Protein AF-W1U7Z7-F1 (afdb_monomer_lite)

Secondary structure (DSSP, 8-state):
-BPPHHHHHHHT-TTS------TT-B--HHHHHHHHHTT--HHHHHHHHHHHHSSHHHHHHHHHHHHHHTT-TT-B-SSSS-S-TTTTGGGS-GGGTT----B--HHHHHHHHHHHHHH-GGGHHHHT--EEEETTEEEE-S-TTSTTSTT--TTEEEEEEEE-SS-EEEEEEEEETTEEEEEEEEEESS--SGGGGT---

Radius of gyration: 16.27 Å; chains: 1; bounding box: 40×37×47 Å

pLDDT: mean 93.83, std 9.09, range [43.78, 98.88]

Structure (mmCIF, N/CA/C/O backbone):
data_AF-W1U7Z7-F1
#
_entry.id   AF-W1U7Z7-F1
#
loop_
_atom_site.group_PDB
_atom_site.id
_atom_site.type_symbol
_atom_site.label_atom_id
_atom_site.label_alt_id
_atom_site.label_comp_id
_atom_site.label_asym_id
_atom_site.label_entity_id
_atom_site.label_seq_id
_atom_site.pdbx_PDB_ins_code
_atom_site.Cartn_x
_atom_site.Cartn_y
_atom_site.Cartn_z
_atom_site.occupancy
_atom_site.B_iso_or_equiv
_atom_site.auth_seq_id
_atom_site.auth_comp_id
_atom_site.auth_asym_id
_atom_site.auth_atom_id
_atom_site.pdbx_PDB_model_num
ATOM 1 N N . ILE A 1 1 ? -19.164 -0.968 0.922 1.00 96.19 1 ILE A N 1
ATOM 2 C CA . ILE A 1 1 ? -18.566 -0.599 2.226 1.00 96.19 1 ILE A CA 1
ATOM 3 C C . ILE A 1 1 ? -19.193 0.705 2.697 1.00 96.19 1 ILE A C 1
ATOM 5 O O . ILE A 1 1 ? -18.994 1.729 2.059 1.00 96.19 1 ILE A O 1
ATOM 9 N N . LYS A 1 2 ? -19.976 0.663 3.781 1.00 97.88 2 LYS A N 1
ATOM 10 C CA . LYS A 1 2 ? -20.546 1.862 4.414 1.00 97.88 2 LYS A CA 1
ATOM 11 C C . LYS A 1 2 ? -19.520 2.469 5.373 1.00 97.88 2 LYS A C 1
ATOM 13 O O . LYS A 1 2 ? -19.007 1.751 6.229 1.00 97.88 2 LYS A O 1
ATOM 18 N N . ILE A 1 3 ? -19.230 3.759 5.231 1.00 98.25 3 ILE A N 1
ATOM 19 C CA . ILE A 1 3 ? -18.239 4.467 6.049 1.00 98.25 3 ILE A CA 1
ATOM 20 C C . ILE A 1 3 ? -18.814 4.777 7.434 1.00 98.25 3 ILE A C 1
ATOM 22 O O . ILE A 1 3 ? -19.873 5.402 7.563 1.00 98.25 3 ILE A O 1
ATOM 26 N N . THR A 1 4 ? -18.112 4.320 8.469 1.00 98.19 4 THR A N 1
ATOM 27 C CA . THR A 1 4 ? -18.411 4.578 9.884 1.00 98.19 4 THR A CA 1
ATOM 28 C C . THR A 1 4 ? -17.728 5.863 10.363 1.00 98.19 4 THR A C 1
ATOM 30 O O . THR A 1 4 ? -16.907 6.438 9.652 1.00 98.19 4 THR A O 1
ATOM 33 N N . ALA A 1 5 ? -18.048 6.311 11.583 1.00 98.19 5 ALA A N 1
ATOM 34 C CA . ALA A 1 5 ? -17.324 7.420 12.211 1.00 98.19 5 ALA A CA 1
ATOM 35 C C . ALA A 1 5 ? -15.830 7.088 12.397 1.00 98.19 5 ALA A C 1
ATOM 37 O O . ALA A 1 5 ? -14.976 7.928 12.141 1.00 98.19 5 ALA A O 1
ATOM 38 N N . ASP A 1 6 ? -15.510 5.843 12.761 1.00 97.38 6 ASP A N 1
ATOM 39 C CA . ASP A 1 6 ? -14.124 5.403 12.940 1.00 97.38 6 ASP A CA 1
ATOM 40 C C . ASP A 1 6 ? -13.333 5.436 11.627 1.00 97.38 6 ASP A C 1
ATOM 42 O O . ASP A 1 6 ? -12.185 5.869 11.611 1.00 97.38 6 ASP A O 1
ATOM 46 N N . TYR A 1 7 ? -13.944 5.044 10.505 1.00 98.00 7 TYR A N 1
ATOM 47 C CA . TYR A 1 7 ? -13.292 5.113 9.193 1.00 98.00 7 TYR A CA 1
ATOM 48 C C . TYR A 1 7 ? -13.068 6.557 8.724 1.00 98.00 7 TYR A C 1
ATOM 50 O O . TYR A 1 7 ? -12.017 6.860 8.157 1.00 98.00 7 TYR A O 1
ATOM 58 N N . GLU A 1 8 ? -14.022 7.454 8.985 1.00 98.19 8 GLU A N 1
ATOM 59 C CA . GLU A 1 8 ? -13.855 8.892 8.745 1.00 98.19 8 GLU A CA 1
ATOM 60 C C . GLU A 1 8 ? -12.688 9.440 9.575 1.00 98.19 8 GLU A C 1
ATOM 62 O O . GLU A 1 8 ? -11.739 9.982 9.004 1.00 98.19 8 GLU A O 1
ATOM 67 N N . ASN A 1 9 ? -12.679 9.190 10.888 1.00 97.81 9 ASN A N 1
ATOM 68 C CA . ASN A 1 9 ? -11.604 9.609 11.789 1.00 97.81 9 ASN A CA 1
ATOM 69 C C . ASN A 1 9 ? -10.242 9.047 11.357 1.00 97.81 9 ASN A C 1
ATOM 71 O O . ASN A 1 9 ? -9.255 9.782 11.322 1.00 97.81 9 ASN A O 1
ATOM 75 N N . MET A 1 10 ? -10.172 7.775 10.963 1.00 97.00 10 MET A N 1
ATOM 76 C CA . MET A 1 10 ? -8.949 7.162 10.440 1.00 97.00 10 MET A CA 1
ATOM 77 C C . MET A 1 10 ? -8.430 7.882 9.189 1.00 97.00 10 MET A C 1
ATOM 79 O O . MET A 1 10 ? -7.225 8.083 9.054 1.00 97.00 10 MET A O 1
ATOM 83 N N . SER A 1 11 ? -9.322 8.353 8.312 1.00 96.44 11 SER A N 1
ATOM 84 C CA . SER A 1 11 ? -8.946 9.126 7.120 1.00 96.44 11 SER A CA 1
ATOM 85 C C . SER A 1 11 ? -8.478 10.564 7.411 1.00 96.44 11 SER A C 1
ATOM 87 O O . SER A 1 11 ? -7.988 11.283 6.535 1.00 96.44 11 SER A O 1
ATOM 89 N N . THR A 1 12 ? -8.602 11.021 8.656 1.00 95.31 12 THR A N 1
ATOM 90 C CA . THR A 1 12 ? -8.129 12.348 9.080 1.00 95.31 12 THR A CA 1
ATOM 91 C C . THR A 1 12 ? -6.765 12.334 9.755 1.00 95.31 12 THR A C 1
ATOM 93 O O . THR A 1 12 ? -6.247 13.403 10.074 1.00 95.31 12 THR A O 1
ATOM 96 N N . LEU A 1 13 ? -6.149 11.160 9.930 1.00 92.94 13 LEU A N 1
ATOM 97 C CA . LEU A 1 13 ? -4.824 11.067 10.529 1.00 92.94 13 LEU A CA 1
ATOM 98 C C . LEU A 1 13 ? -3.778 11.875 9.734 1.00 92.94 13 LEU A C 1
ATOM 100 O O . LEU A 1 13 ? -3.752 11.804 8.502 1.00 92.94 13 LEU A O 1
ATOM 104 N N . PRO A 1 14 ? -2.919 12.650 10.420 1.00 89.62 14 PRO A N 1
ATOM 105 C CA . PRO A 1 14 ? -1.880 13.431 9.763 1.00 89.62 14 PRO A CA 1
ATOM 106 C C . PRO A 1 14 ? -0.764 12.524 9.232 1.00 89.62 14 PRO A C 1
ATOM 108 O O . PRO A 1 14 ? -0.554 11.426 9.744 1.00 89.62 14 PRO A O 1
ATOM 111 N N . ASN A 1 15 ? -0.006 13.026 8.255 1.00 85.69 15 ASN A N 1
ATOM 112 C CA . ASN A 1 15 ? 1.206 12.387 7.722 1.00 85.69 15 ASN A CA 1
ATOM 113 C C . ASN A 1 15 ? 0.988 10.993 7.095 1.00 85.69 15 ASN A C 1
ATOM 115 O O . ASN A 1 15 ? 1.911 10.188 7.049 1.00 85.69 15 ASN A O 1
ATOM 119 N N . LEU A 1 16 ? -0.221 10.714 6.594 1.00 88.19 16 LEU A N 1
ATOM 120 C CA . LEU A 1 16 ? -0.560 9.506 5.835 1.00 88.19 16 LEU A CA 1
ATOM 121 C C . LEU A 1 16 ? -1.184 9.886 4.488 1.00 88.19 16 LEU A C 1
ATOM 123 O O . LEU A 1 16 ? -2.090 10.726 4.452 1.00 88.19 16 LEU A O 1
ATOM 127 N N . SER A 1 17 ? -0.803 9.220 3.388 1.00 89.94 17 SER A N 1
ATOM 128 C CA . SER A 1 17 ? -1.585 9.310 2.140 1.00 89.94 17 SER A CA 1
ATOM 129 C C . SER A 1 17 ? -3.001 8.830 2.366 1.00 89.94 17 SER A C 1
ATOM 131 O O . SER A 1 17 ? -3.221 7.722 2.871 1.00 89.94 17 SER A O 1
ATOM 133 N N . THR A 1 18 ? -3.954 9.657 1.948 1.00 92.81 18 THR A N 1
ATOM 134 C CA . THR A 1 18 ? -5.363 9.430 2.219 1.00 92.81 18 THR A CA 1
ATOM 135 C C . THR A 1 18 ? -6.250 10.103 1.176 1.00 92.81 18 THR A C 1
ATOM 137 O O . THR A 1 18 ? -6.094 11.290 0.914 1.00 92.81 18 THR A O 1
ATOM 140 N N . VAL A 1 19 ? -7.248 9.368 0.680 1.00 95.12 19 VAL A N 1
ATOM 141 C CA . VAL A 1 19 ? -8.496 9.933 0.146 1.00 95.12 19 VAL A CA 1
ATOM 142 C C . VAL A 1 19 ? -9.461 10.077 1.324 1.00 95.12 19 VAL A C 1
ATOM 144 O O . VAL A 1 19 ? -9.634 9.117 2.082 1.00 95.12 19 VAL A O 1
ATOM 147 N N . LYS A 1 20 ? -10.038 11.265 1.550 1.00 96.31 20 LYS A N 1
ATOM 148 C CA . LYS A 1 20 ? -10.878 11.495 2.736 1.00 96.31 20 LYS A CA 1
ATOM 149 C C . LYS A 1 20 ? -12.159 10.681 2.629 1.00 96.31 20 LYS A C 1
ATOM 151 O O . LYS A 1 20 ? -12.771 10.588 1.568 1.00 96.31 20 LYS A O 1
ATOM 156 N N . LEU A 1 21 ? -12.587 10.116 3.747 1.00 97.44 21 LEU A N 1
ATOM 157 C CA . LEU A 1 21 ? -13.817 9.341 3.840 1.00 97.44 21 LEU A CA 1
ATOM 158 C C . LEU A 1 21 ? -14.805 10.111 4.703 1.00 97.44 21 LEU A C 1
ATOM 160 O O . LEU A 1 21 ? -14.414 10.622 5.748 1.00 97.44 21 LEU A O 1
ATOM 164 N N . LYS A 1 22 ? -16.075 10.170 4.293 1.00 98.06 22 LYS A N 1
ATOM 165 C CA . LYS A 1 22 ? -17.132 10.810 5.081 1.00 98.06 22 LYS A CA 1
ATOM 166 C C . LYS A 1 22 ? -18.125 9.785 5.611 1.00 98.06 22 LYS A C 1
ATOM 168 O O . LYS A 1 22 ? -18.615 8.940 4.856 1.00 98.06 22 LYS A O 1
ATOM 173 N N . LYS A 1 23 ? -18.464 9.865 6.897 1.00 98.25 23 LYS A N 1
ATOM 174 C CA . LYS A 1 23 ? -19.442 8.985 7.547 1.00 98.25 23 LYS A CA 1
ATOM 175 C C . LYS A 1 23 ? -20.752 8.966 6.758 1.00 98.25 23 LYS A C 1
ATOM 177 O O . LYS A 1 23 ? -21.284 10.002 6.366 1.00 98.25 23 LYS A O 1
ATOM 182 N N . GLY A 1 24 ? -21.289 7.767 6.551 1.00 97.88 24 GLY A N 1
ATOM 183 C CA . GLY A 1 24 ? -22.533 7.550 5.811 1.00 97.88 24 GLY A CA 1
ATOM 184 C C . GLY A 1 24 ? -22.356 7.378 4.302 1.00 97.88 24 GLY A C 1
ATOM 185 O O . GLY A 1 24 ? -23.253 6.813 3.681 1.00 97.88 24 GLY A O 1
ATOM 186 N N . GLN A 1 25 ? -21.210 7.760 3.724 1.00 98.00 25 GLN A N 1
ATOM 187 C CA . GLN A 1 25 ? -20.890 7.412 2.337 1.00 98.00 25 GLN A CA 1
ATOM 188 C C . GLN A 1 25 ? -20.787 5.896 2.161 1.00 98.00 25 GLN A C 1
ATOM 190 O O . GLN A 1 25 ? -20.481 5.149 3.099 1.00 98.00 25 GLN A O 1
ATOM 195 N N . ILE A 1 26 ? -21.033 5.441 0.938 1.00 98.25 26 ILE A N 1
ATOM 196 C CA . ILE A 1 26 ? -20.929 4.040 0.546 1.00 98.25 26 ILE A CA 1
ATOM 197 C C . ILE A 1 26 ? -19.970 3.950 -0.637 1.00 98.25 26 ILE A C 1
ATOM 199 O O . ILE A 1 26 ? -20.150 4.647 -1.627 1.00 98.25 26 ILE A O 1
ATOM 203 N N . TYR A 1 27 ? -18.968 3.085 -0.518 1.00 98.19 27 TYR A N 1
ATOM 204 C CA . TYR A 1 27 ? -18.011 2.791 -1.582 1.00 98.19 27 TYR A CA 1
ATOM 205 C C . TYR A 1 27 ? -18.080 1.311 -1.947 1.00 98.19 27 TYR A C 1
ATOM 207 O O . TYR A 1 27 ? -18.174 0.447 -1.069 1.00 98.19 27 TYR A O 1
ATOM 215 N N . THR A 1 28 ? -18.032 0.994 -3.226 1.00 98.12 28 THR A N 1
ATOM 216 C CA . THR A 1 28 ? -17.822 -0.359 -3.747 1.00 98.12 28 THR A CA 1
ATOM 217 C C . THR A 1 28 ? -16.390 -0.836 -3.470 1.00 98.12 28 THR A C 1
ATOM 219 O O . THR A 1 28 ? -15.517 -0.053 -3.096 1.00 98.12 28 THR A O 1
ATOM 222 N N . ILE A 1 29 ? -16.131 -2.139 -3.631 1.00 96.69 29 ILE A N 1
ATOM 223 C CA . ILE A 1 29 ? -14.758 -2.667 -3.543 1.00 96.69 29 ILE A CA 1
ATOM 224 C C . ILE A 1 29 ? -13.884 -2.073 -4.650 1.00 96.69 29 ILE A C 1
ATOM 226 O O . ILE A 1 29 ? -12.752 -1.698 -4.376 1.00 96.69 29 ILE A O 1
ATOM 230 N N . ASP A 1 30 ? -14.430 -1.920 -5.859 1.00 97.56 30 ASP A N 1
ATOM 231 C CA . ASP A 1 30 ? -13.745 -1.288 -6.989 1.00 97.56 30 ASP A CA 1
ATOM 232 C C . ASP A 1 30 ? -13.287 0.141 -6.661 1.00 97.56 30 ASP A C 1
ATOM 234 O O . ASP A 1 30 ? -12.139 0.515 -6.897 1.00 97.56 30 ASP A O 1
ATOM 238 N N . GLU A 1 31 ? -14.161 0.928 -6.031 1.00 97.94 31 GLU A N 1
ATOM 239 C CA . GLU A 1 31 ? -13.828 2.286 -5.612 1.00 97.94 31 GLU A CA 1
ATOM 240 C C . GLU A 1 31 ? -12.739 2.317 -4.534 1.00 97.94 31 GLU A C 1
ATOM 242 O O . GLU A 1 31 ? -11.812 3.122 -4.632 1.00 97.94 31 GLU A O 1
ATOM 247 N N . ILE A 1 32 ? -12.802 1.429 -3.539 1.00 97.88 32 ILE A N 1
ATOM 248 C CA . ILE A 1 32 ? -11.747 1.314 -2.521 1.00 97.88 32 ILE A CA 1
ATOM 249 C C . ILE A 1 32 ? -10.423 0.867 -3.154 1.00 97.88 32 ILE A C 1
ATOM 251 O O . ILE A 1 32 ? -9.386 1.446 -2.841 1.00 97.88 32 ILE A O 1
ATOM 255 N N . MET A 1 33 ? -10.442 -0.082 -4.092 1.00 97.75 33 MET A N 1
ATOM 256 C CA . MET A 1 33 ? -9.246 -0.511 -4.830 1.00 97.75 33 MET A CA 1
ATOM 257 C C . MET A 1 33 ? -8.610 0.643 -5.612 1.00 97.75 33 MET A C 1
ATOM 259 O O . MET A 1 33 ? -7.395 0.816 -5.555 1.00 97.75 33 MET A O 1
ATOM 263 N N . LYS A 1 34 ? -9.409 1.503 -6.258 1.00 98.12 34 LYS A N 1
ATOM 264 C CA . LYS A 1 34 ? -8.905 2.724 -6.914 1.00 98.12 34 LYS A CA 1
ATOM 265 C C . LYS A 1 34 ? -8.206 3.665 -5.930 1.00 98.12 34 LYS A C 1
ATOM 267 O O . LYS A 1 34 ? -7.123 4.154 -6.241 1.00 98.12 34 LYS A O 1
ATOM 272 N N . GLN A 1 35 ? -8.767 3.885 -4.736 1.00 97.69 35 GLN A N 1
ATOM 273 C CA . GLN A 1 35 ? -8.120 4.708 -3.701 1.00 97.69 35 GLN A CA 1
ATOM 274 C C . GLN A 1 35 ? -6.791 4.102 -3.214 1.00 97.69 35 GLN A C 1
ATOM 276 O O . GLN A 1 35 ? -5.844 4.838 -2.924 1.00 97.69 35 GLN A O 1
ATOM 281 N N . VAL A 1 36 ? -6.712 2.769 -3.111 1.00 97.38 36 VAL A N 1
ATOM 282 C CA . VAL A 1 36 ? -5.487 2.044 -2.730 1.00 97.38 36 VAL A CA 1
ATOM 283 C C . VAL A 1 36 ? -4.408 2.203 -3.804 1.00 97.38 36 VAL A C 1
ATOM 285 O O . VAL A 1 36 ? -3.283 2.589 -3.486 1.00 97.38 36 VAL A O 1
ATOM 288 N N . SER A 1 37 ? -4.745 1.940 -5.068 1.00 96.19 37 SER A N 1
ATOM 289 C CA . SER A 1 37 ? -3.774 1.911 -6.166 1.00 96.19 37 SER A CA 1
ATOM 290 C C . SER A 1 37 ? -3.284 3.301 -6.580 1.00 96.19 37 SER A C 1
ATOM 292 O O . SER A 1 37 ? -2.074 3.499 -6.659 1.00 96.19 37 SER A O 1
ATOM 294 N N . LEU A 1 38 ? -4.190 4.264 -6.791 1.00 95.00 38 LEU A N 1
ATOM 295 C CA . LEU A 1 38 ? -3.848 5.612 -7.269 1.00 95.00 38 LEU A CA 1
ATOM 296 C C . LEU A 1 38 ? -3.175 6.442 -6.168 1.00 95.00 38 LEU A C 1
ATOM 298 O O . LEU A 1 38 ? -1.992 6.783 -6.235 1.00 95.00 38 LEU A O 1
ATOM 302 N N . ALA A 1 39 ? -3.933 6.697 -5.100 1.00 93.69 39 ALA A N 1
ATOM 303 C CA . ALA A 1 39 ? -3.584 7.670 -4.069 1.00 93.69 39 ALA A CA 1
ATOM 304 C C . ALA A 1 39 ? -2.785 7.078 -2.899 1.00 93.69 39 ALA A C 1
ATOM 306 O O . ALA A 1 39 ? -2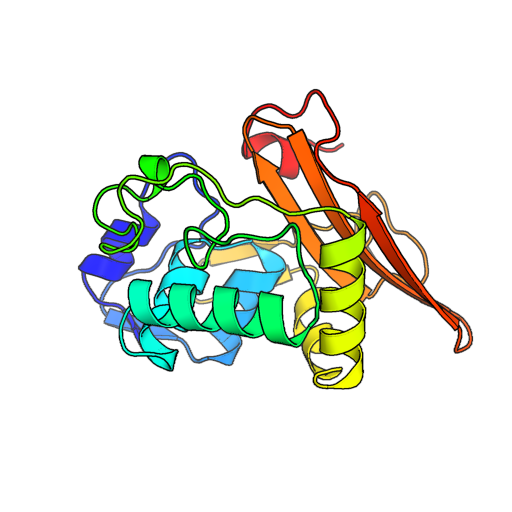.460 7.790 -1.947 1.00 93.69 39 ALA A O 1
ATOM 307 N N . SER A 1 40 ? -2.476 5.775 -2.924 1.00 94.62 40 SER A N 1
ATOM 308 C CA . SER A 1 40 ? -1.820 5.072 -1.809 1.00 94.62 40 SER A CA 1
ATOM 309 C C . SER A 1 40 ? -2.589 5.210 -0.490 1.00 94.62 40 SER A C 1
ATOM 311 O O . SER A 1 40 ? -1.987 5.437 0.564 1.00 94.62 40 SER A O 1
ATOM 313 N N . SER A 1 41 ? -3.925 5.172 -0.534 1.00 96.56 41 SER A N 1
ATOM 314 C CA . SER A 1 41 ? -4.742 5.465 0.644 1.00 96.56 41 SER A CA 1
ATOM 315 C C . SER A 1 41 ? -4.551 4.414 1.748 1.00 96.56 41 SER A C 1
ATOM 317 O O . SER A 1 41 ? -4.991 3.264 1.647 1.00 96.56 41 SER A O 1
ATOM 319 N N . ASN A 1 42 ? -3.937 4.843 2.851 1.00 96.88 42 ASN A N 1
ATOM 320 C CA . ASN A 1 42 ? -3.769 4.042 4.061 1.00 96.88 42 ASN A CA 1
ATOM 321 C C . ASN A 1 42 ? -5.106 3.575 4.666 1.00 96.88 42 ASN A C 1
ATOM 323 O O . ASN A 1 42 ? -5.259 2.368 4.871 1.00 96.88 42 ASN A O 1
ATOM 327 N N . PRO A 1 43 ? -6.100 4.457 4.920 1.00 97.44 43 PRO A N 1
ATOM 328 C CA . PRO A 1 43 ? -7.379 4.022 5.480 1.00 97.44 43 PRO A CA 1
ATOM 329 C C . PRO A 1 43 ? -8.123 3.055 4.555 1.00 97.44 43 PRO A C 1
ATOM 331 O O . PRO A 1 43 ? -8.677 2.076 5.046 1.00 97.44 43 PRO A O 1
ATOM 334 N N . ALA A 1 44 ? -8.098 3.271 3.234 1.00 97.88 44 ALA A N 1
ATOM 335 C CA . ALA A 1 44 ? -8.711 2.354 2.272 1.00 97.88 44 ALA A CA 1
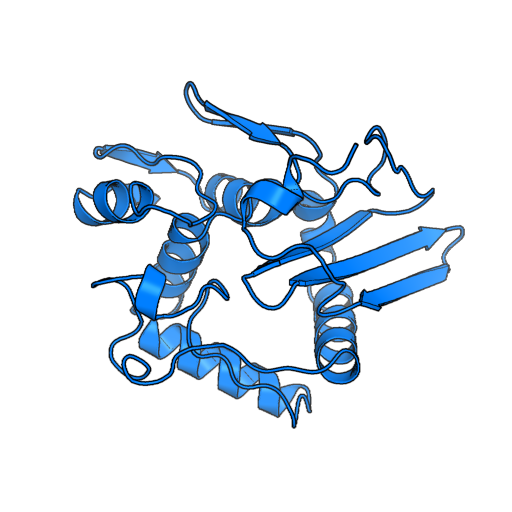ATOM 336 C C . ALA A 1 44 ? -8.100 0.945 2.369 1.00 97.88 44 ALA A C 1
ATOM 338 O O . ALA A 1 44 ? -8.828 -0.047 2.422 1.00 97.88 44 ALA A O 1
ATOM 339 N N . THR A 1 45 ? -6.770 0.865 2.485 1.00 98.12 45 THR A N 1
ATOM 340 C CA . THR A 1 45 ? -6.038 -0.404 2.615 1.00 98.12 45 THR A CA 1
ATOM 341 C C . THR A 1 45 ? -6.364 -1.120 3.931 1.00 98.12 45 THR A C 1
ATOM 343 O O . THR A 1 45 ? -6.624 -2.324 3.937 1.00 98.12 45 THR A O 1
ATOM 346 N N . LEU A 1 46 ? -6.418 -0.385 5.049 1.00 98.38 46 LEU A N 1
ATOM 347 C CA . LEU A 1 46 ? -6.793 -0.933 6.358 1.00 98.38 46 LEU A CA 1
ATOM 348 C C . LEU A 1 46 ? -8.239 -1.446 6.374 1.00 98.38 46 LEU A C 1
ATOM 350 O O . LEU A 1 46 ? -8.484 -2.553 6.854 1.00 98.38 46 LEU A O 1
ATOM 354 N N . ILE A 1 47 ? -9.178 -0.680 5.807 1.00 98.31 47 ILE A N 1
ATOM 355 C CA . ILE A 1 47 ? -10.588 -1.077 5.676 1.00 98.31 47 ILE A CA 1
ATOM 356 C C . ILE A 1 47 ? -10.701 -2.349 4.843 1.00 98.31 47 ILE A C 1
ATOM 358 O O . ILE A 1 47 ? -11.415 -3.269 5.237 1.00 98.31 47 ILE A O 1
ATOM 362 N N . LEU A 1 48 ? -10.007 -2.425 3.705 1.00 97.81 48 LEU A N 1
ATOM 363 C CA . LEU A 1 48 ? -10.049 -3.607 2.849 1.00 97.81 48 LEU A CA 1
ATOM 364 C C . LEU A 1 48 ? -9.531 -4.845 3.593 1.00 97.81 48 LEU A C 1
ATOM 366 O O . LEU A 1 48 ? -10.204 -5.875 3.596 1.00 97.81 48 LEU A O 1
ATOM 370 N N . GLY A 1 49 ? -8.398 -4.725 4.291 1.00 98.06 49 GLY A N 1
ATOM 371 C CA . GLY A 1 49 ? -7.848 -5.815 5.097 1.00 98.06 49 GLY A CA 1
ATOM 372 C C . GLY A 1 49 ? -8.793 -6.270 6.214 1.00 98.06 49 GLY A C 1
ATOM 373 O O . GLY A 1 49 ? -9.043 -7.465 6.380 1.00 98.06 49 GLY A O 1
ATOM 374 N N . GLU A 1 50 ? -9.397 -5.323 6.938 1.00 97.81 50 GLU A N 1
ATOM 375 C CA . GLU A 1 50 ? -10.414 -5.616 7.954 1.00 97.81 50 GLU A CA 1
ATOM 376 C C . GLU A 1 50 ? -11.639 -6.321 7.356 1.00 97.81 50 GLU A C 1
ATOM 378 O O . GLU A 1 50 ? -12.144 -7.270 7.949 1.00 97.81 50 GLU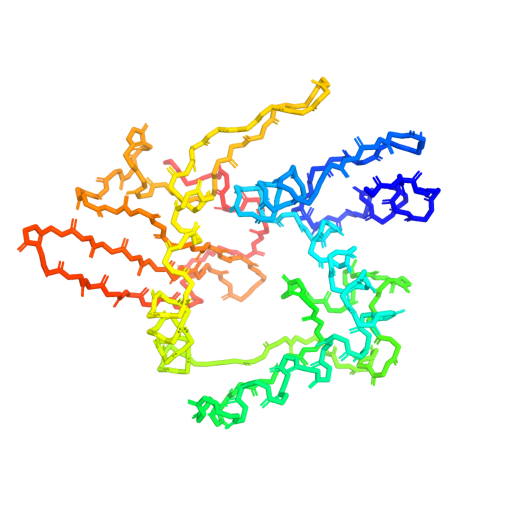 A O 1
ATOM 383 N N . LYS A 1 51 ? -12.119 -5.905 6.179 1.00 97.19 51 LYS A N 1
ATOM 384 C CA . LYS A 1 51 ? -13.275 -6.543 5.529 1.00 97.19 51 LYS A CA 1
ATOM 385 C C . LYS A 1 51 ? -12.985 -7.959 5.046 1.00 97.19 51 LYS A C 1
ATOM 387 O O . LYS A 1 51 ? -13.913 -8.761 5.015 1.00 97.19 51 LYS A O 1
ATOM 392 N N . ILE A 1 52 ? -11.739 -8.260 4.687 1.00 97.75 52 ILE A N 1
ATOM 393 C CA . ILE A 1 52 ? -11.341 -9.586 4.207 1.00 97.75 52 ILE A CA 1
ATOM 394 C C . ILE A 1 52 ? -11.217 -10.584 5.364 1.00 97.75 52 ILE A C 1
ATOM 396 O O . ILE A 1 52 ? -11.796 -11.663 5.285 1.00 97.75 52 ILE A O 1
ATOM 400 N N . ASP A 1 53 ? -10.499 -10.237 6.439 1.00 98.44 53 ASP A N 1
ATOM 401 C CA . ASP A 1 53 ? -10.171 -11.198 7.511 1.00 98.44 53 ASP A CA 1
ATOM 402 C C . ASP A 1 53 ? -10.810 -10.858 8.876 1.00 98.44 53 ASP A C 1
ATOM 404 O O . ASP A 1 53 ? -10.527 -11.490 9.900 1.00 98.44 53 ASP A O 1
ATOM 408 N N . GLY A 1 54 ? -11.688 -9.855 8.921 1.00 97.69 54 GLY A N 1
ATOM 409 C CA . GLY A 1 54 ? -12.433 -9.418 10.108 1.00 97.69 54 GLY A CA 1
ATOM 410 C C . GLY A 1 54 ? -11.641 -8.539 11.082 1.00 97.69 54 GLY A C 1
ATOM 411 O O . GLY A 1 54 ? -12.226 -7.943 11.983 1.00 97.69 54 GLY A O 1
ATOM 412 N N . SER A 1 55 ? -10.318 -8.449 10.937 1.00 98.31 55 SER A N 1
ATOM 413 C CA . SER A 1 55 ? -9.484 -7.475 11.645 1.00 98.31 55 SER A CA 1
ATOM 414 C C . SER A 1 55 ? -8.168 -7.243 10.914 1.00 98.31 55 SER A C 1
ATOM 416 O O . SER A 1 55 ? -7.652 -8.132 10.234 1.00 98.31 55 SER A O 1
ATOM 418 N N . THR A 1 56 ? -7.567 -6.071 11.115 1.00 98.31 56 THR A N 1
ATOM 419 C CA . THR A 1 56 ? -6.253 -5.762 10.538 1.00 98.31 56 THR A CA 1
ATOM 420 C C . THR A 1 56 ? -5.155 -6.680 11.078 1.00 98.31 56 THR A C 1
ATOM 422 O O . THR A 1 56 ? -4.252 -7.019 10.332 1.00 98.31 56 THR A O 1
ATOM 425 N N . SER A 1 57 ? -5.244 -7.174 12.323 1.00 98.62 57 SER A N 1
ATOM 426 C CA . SER A 1 57 ? -4.280 -8.162 12.845 1.00 98.62 57 SER A CA 1
ATOM 427 C C . SER A 1 57 ? -4.362 -9.507 12.128 1.00 98.62 57 SER A C 1
ATOM 429 O O . SER A 1 57 ? -3.323 -10.070 11.797 1.00 98.62 57 SER A O 1
ATOM 431 N N . LYS A 1 58 ? -5.574 -10.003 11.849 1.00 98.81 58 LYS A N 1
ATOM 432 C CA . LYS A 1 58 ? -5.753 -11.253 11.094 1.00 98.81 58 LYS A CA 1
ATOM 433 C C . LYS A 1 58 ? -5.313 -11.097 9.639 1.00 98.81 58 LYS A C 1
ATOM 435 O O . LYS A 1 58 ? -4.703 -12.010 9.090 1.00 98.81 58 LYS A O 1
ATOM 440 N N . PHE A 1 59 ? -5.550 -9.928 9.048 1.00 98.81 59 PHE A N 1
ATOM 441 C CA . PHE A 1 59 ? -5.057 -9.634 7.707 1.00 98.81 59 PHE A CA 1
ATOM 442 C C . PHE A 1 59 ? -3.529 -9.560 7.655 1.00 98.81 59 PHE A C 1
ATOM 444 O O . PHE A 1 59 ? -2.919 -10.176 6.786 1.00 98.81 59 PHE A O 1
ATOM 451 N N . THR A 1 60 ? -2.880 -8.905 8.622 1.00 98.81 60 THR A N 1
ATOM 452 C CA . THR A 1 60 ? -1.411 -8.902 8.715 1.00 98.81 60 THR A CA 1
ATOM 453 C C . THR A 1 60 ? -0.848 -10.317 8.927 1.00 98.81 60 THR A C 1
ATOM 455 O O . THR A 1 60 ? 0.163 -10.671 8.319 1.00 98.81 60 THR A O 1
ATOM 458 N N . ASP A 1 61 ? -1.520 -11.171 9.711 1.00 98.81 61 ASP A N 1
ATOM 459 C CA . ASP A 1 61 ? -1.155 -12.593 9.838 1.00 98.81 61 ASP A CA 1
ATOM 460 C C . ASP A 1 61 ? -1.199 -13.304 8.477 1.00 98.81 61 ASP A C 1
ATOM 462 O O . ASP A 1 61 ? -0.265 -14.022 8.104 1.00 98.81 61 ASP A O 1
ATOM 466 N N . ARG A 1 62 ? -2.260 -13.070 7.696 1.00 98.75 62 ARG A N 1
ATOM 467 C CA . ARG A 1 62 ? -2.408 -13.608 6.340 1.00 98.75 62 ARG A CA 1
ATOM 468 C C . ARG A 1 62 ? -1.331 -13.088 5.390 1.00 98.75 62 ARG A C 1
ATOM 470 O O . ARG A 1 62 ? -0.808 -13.878 4.605 1.00 98.75 62 ARG A O 1
ATOM 477 N N . MET A 1 63 ? -0.977 -11.805 5.458 1.00 98.81 63 MET A N 1
ATOM 478 C CA . MET A 1 63 ? 0.103 -11.220 4.652 1.00 98.81 63 MET A CA 1
ATOM 479 C C . MET A 1 63 ? 1.441 -11.898 4.948 1.00 98.81 63 MET A C 1
ATOM 481 O O . MET A 1 63 ? 2.124 -12.340 4.028 1.00 98.81 63 MET A O 1
ATOM 485 N N . ASN A 1 64 ? 1.785 -12.069 6.226 1.00 98.88 64 ASN A N 1
ATOM 486 C CA . ASN A 1 64 ? 3.019 -12.745 6.633 1.00 98.88 64 ASN A CA 1
ATOM 487 C C . ASN A 1 64 ? 3.016 -14.239 6.279 1.00 98.88 64 ASN A C 1
ATOM 489 O O . ASN A 1 64 ? 4.043 -14.789 5.882 1.00 98.88 64 ASN A O 1
ATOM 493 N N . LYS A 1 65 ? 1.860 -14.910 6.358 1.00 98.81 65 LYS A N 1
ATOM 494 C CA . LYS A 1 65 ? 1.714 -16.282 5.852 1.00 98.81 65 LYS A CA 1
ATOM 495 C C . LYS A 1 65 ? 1.969 -16.338 4.344 1.00 98.81 65 LYS A C 1
ATOM 497 O O . LYS A 1 65 ? 2.714 -17.200 3.889 1.00 98.81 65 LYS A O 1
ATOM 502 N N . LYS A 1 66 ? 1.399 -15.402 3.578 1.00 98.75 66 LYS A N 1
ATOM 503 C CA . LYS A 1 66 ? 1.606 -15.315 2.129 1.00 98.75 66 LYS A CA 1
ATOM 504 C C . LYS A 1 66 ? 3.070 -15.049 1.778 1.00 98.75 66 LYS A C 1
ATOM 506 O O . LYS A 1 66 ? 3.575 -15.697 0.871 1.00 98.75 66 LYS A O 1
ATOM 511 N N . ALA A 1 67 ? 3.751 -14.165 2.507 1.00 98.81 67 ALA A N 1
ATOM 512 C CA . ALA A 1 67 ? 5.179 -13.909 2.325 1.00 98.81 67 ALA A CA 1
ATOM 513 C C . ALA A 1 67 ? 5.995 -15.210 2.429 1.00 98.81 67 ALA A C 1
ATOM 515 O O . ALA A 1 67 ? 6.759 -15.536 1.523 1.00 98.81 67 ALA A O 1
ATOM 516 N N . LYS A 1 68 ? 5.737 -16.021 3.464 1.00 98.62 68 LYS A N 1
ATOM 517 C CA . LYS A 1 68 ? 6.370 -17.341 3.633 1.00 98.62 68 LYS A CA 1
ATOM 518 C C . LYS A 1 68 ? 6.046 -18.305 2.491 1.00 98.62 68 LYS A C 1
ATOM 520 O O . LYS A 1 68 ? 6.944 -18.959 1.977 1.00 98.62 68 LYS A O 1
ATOM 525 N N . GLU A 1 69 ? 4.784 -18.377 2.065 1.00 98.62 69 GLU A N 1
ATOM 526 C CA . GLU A 1 69 ? 4.359 -19.229 0.939 1.00 98.62 69 GLU A CA 1
ATOM 527 C C . GLU A 1 69 ? 5.038 -18.856 -0.390 1.00 98.62 69 GLU A C 1
ATOM 529 O O . GLU A 1 69 ? 5.208 -19.716 -1.250 1.00 98.62 69 GLU A O 1
ATOM 534 N N . LEU A 1 70 ? 5.404 -17.585 -0.569 1.00 98.56 70 LEU A N 1
ATOM 535 C CA . LEU A 1 70 ? 6.090 -17.083 -1.762 1.00 98.56 70 LEU A CA 1
ATOM 536 C C . LEU A 1 70 ? 7.622 -17.142 -1.655 1.00 98.56 70 LEU A C 1
ATOM 538 O O . LEU A 1 70 ? 8.299 -16.789 -2.616 1.00 98.56 70 LEU A O 1
ATOM 542 N N . GLY A 1 71 ? 8.170 -17.573 -0.514 1.00 98.69 71 GLY A N 1
ATOM 543 C CA . GLY A 1 71 ? 9.614 -17.594 -0.271 1.00 98.69 71 GLY A CA 1
ATOM 544 C C . GLY A 1 71 ? 10.226 -16.217 0.006 1.00 98.69 71 GLY A C 1
ATOM 545 O O . GLY A 1 71 ? 11.437 -16.057 -0.128 1.00 98.69 71 GLY A O 1
ATOM 546 N N . MET A 1 72 ? 9.414 -15.229 0.396 1.00 98.75 72 MET A N 1
ATOM 547 C CA . MET A 1 72 ? 9.857 -13.884 0.779 1.00 98.75 72 MET A CA 1
ATOM 548 C C . MET A 1 72 ? 10.482 -13.907 2.185 1.00 98.75 72 MET A C 1
ATOM 550 O O . MET A 1 72 ? 9.895 -13.440 3.165 1.00 98.75 72 MET A O 1
ATOM 554 N N . ASN A 1 73 ? 11.650 -14.538 2.303 1.00 98.19 73 ASN A N 1
ATOM 555 C CA . ASN A 1 73 ? 12.272 -14.897 3.583 1.00 98.19 73 ASN A CA 1
ATOM 556 C C . ASN A 1 73 ? 12.814 -13.700 4.379 1.00 98.19 73 ASN A C 1
ATOM 558 O O . ASN A 1 73 ? 13.134 -13.847 5.557 1.00 98.19 73 ASN A O 1
ATOM 562 N N . HIS A 1 74 ? 12.901 -12.526 3.758 1.00 98.56 74 HIS A N 1
ATOM 563 C CA . HIS A 1 74 ? 13.362 -11.283 4.373 1.00 98.56 74 HIS A CA 1
ATOM 564 C C . HIS A 1 74 ? 12.220 -10.274 4.545 1.00 98.56 74 HIS A C 1
ATOM 566 O O . HIS A 1 74 ? 12.466 -9.090 4.785 1.00 98.56 74 HIS A O 1
ATOM 572 N N . THR A 1 75 ? 10.970 -10.732 4.424 1.00 98.69 75 THR A N 1
ATOM 573 C CA . THR A 1 75 ? 9.784 -9.887 4.518 1.00 98.69 75 THR A CA 1
ATOM 574 C C . THR A 1 75 ? 9.004 -10.135 5.797 1.00 98.69 75 THR A C 1
ATOM 576 O O . THR A 1 75 ? 8.669 -11.269 6.139 1.00 98.69 75 THR A O 1
ATOM 579 N N . HIS A 1 76 ? 8.661 -9.042 6.474 1.00 98.50 76 HIS A N 1
ATOM 580 C CA . HIS A 1 76 ? 7.783 -9.038 7.635 1.00 98.50 76 HIS A CA 1
ATOM 581 C C . HIS A 1 76 ? 6.902 -7.790 7.628 1.00 98.50 76 HIS A C 1
ATOM 583 O O . HIS A 1 76 ? 7.393 -6.662 7.718 1.00 98.50 76 HIS A O 1
ATOM 589 N N . PHE A 1 77 ? 5.594 -8.000 7.518 1.00 98.69 77 PHE A N 1
ATOM 590 C CA . PHE A 1 77 ? 4.579 -6.954 7.540 1.00 98.69 77 PHE A CA 1
ATOM 591 C C . PHE A 1 77 ? 4.102 -6.696 8.966 1.00 98.69 77 PHE A C 1
ATOM 593 O O . PHE A 1 77 ? 3.740 -7.629 9.686 1.00 98.69 77 PHE A O 1
ATOM 600 N N . THR A 1 78 ? 4.017 -5.422 9.341 1.00 98.38 78 THR A N 1
ATOM 601 C CA . THR A 1 78 ? 3.488 -4.987 10.646 1.00 98.38 78 THR A CA 1
ATOM 602 C C . THR A 1 78 ? 2.050 -4.481 10.554 1.00 98.38 78 THR A C 1
ATOM 604 O O . THR A 1 78 ? 1.332 -4.430 11.555 1.00 98.38 78 THR A O 1
ATOM 607 N N . ASN A 1 79 ? 1.596 -4.126 9.350 1.00 98.44 79 ASN A N 1
ATOM 608 C CA . ASN A 1 79 ? 0.232 -3.710 9.055 1.00 98.44 79 ASN A CA 1
ATOM 609 C C . ASN A 1 79 ? -0.091 -3.840 7.552 1.00 98.44 79 ASN A C 1
ATOM 611 O O . ASN A 1 79 ? 0.815 -4.063 6.750 1.00 98.44 79 ASN A O 1
ATOM 615 N N . PRO A 1 80 ? -1.372 -3.686 7.166 1.00 98.06 80 PRO A N 1
ATOM 616 C CA . PRO A 1 80 ? -1.792 -3.753 5.768 1.00 98.06 80 PRO A CA 1
ATOM 617 C C . PRO A 1 80 ? -1.277 -2.642 4.846 1.00 98.06 80 PRO A C 1
ATOM 619 O O . PRO A 1 80 ? -1.188 -2.873 3.645 1.00 98.06 80 PRO A O 1
ATOM 622 N N . SER A 1 81 ? -1.002 -1.436 5.355 1.00 95.56 81 SER A N 1
ATOM 623 C CA . SER A 1 81 ? -0.803 -0.247 4.511 1.00 95.56 81 SER A CA 1
AT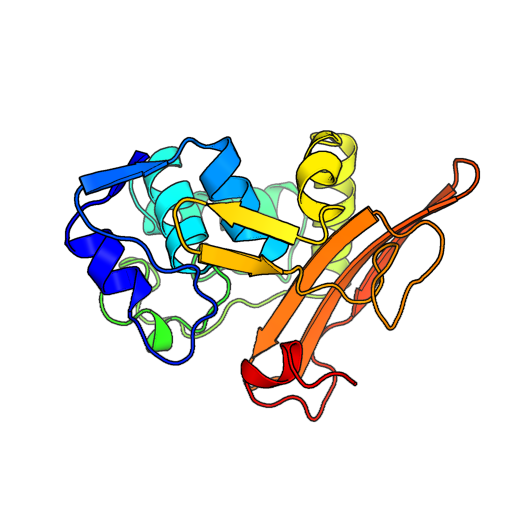OM 624 C C . SER A 1 81 ? 0.657 0.134 4.263 1.00 95.56 81 SER A C 1
ATOM 626 O O . SER A 1 81 ? 0.928 0.929 3.368 1.00 95.56 81 SER A O 1
ATOM 628 N N . GLY A 1 82 ? 1.595 -0.408 5.042 1.00 93.50 82 GLY A N 1
ATOM 629 C CA . GLY A 1 82 ? 3.027 -0.112 4.950 1.00 93.50 82 GLY A CA 1
ATOM 630 C C . GLY A 1 82 ? 3.471 1.146 5.704 1.00 93.50 82 GLY A C 1
ATOM 631 O O . GLY A 1 82 ? 4.670 1.338 5.891 1.00 93.50 82 GLY A O 1
ATOM 632 N N . ALA A 1 83 ? 2.541 1.971 6.200 1.00 93.00 83 ALA A N 1
ATOM 633 C CA . ALA A 1 83 ? 2.879 3.101 7.064 1.00 93.00 83 ALA A CA 1
ATOM 634 C C . ALA A 1 83 ? 3.546 2.635 8.365 1.00 93.00 83 ALA A C 1
ATOM 636 O O . ALA A 1 83 ? 3.271 1.538 8.854 1.00 93.00 83 ALA A O 1
ATOM 637 N N . SER A 1 84 ? 4.367 3.491 8.980 1.00 93.25 84 SER A N 1
ATOM 638 C CA . SER A 1 84 ? 4.826 3.232 10.348 1.00 93.25 84 SER A CA 1
ATOM 639 C C . SER A 1 84 ? 3.618 3.101 11.279 1.00 93.25 84 SER A C 1
ATOM 641 O O . SER A 1 84 ? 2.708 3.936 11.260 1.00 93.25 84 SER A O 1
ATOM 643 N N . ASN A 1 85 ? 3.608 2.067 12.118 1.00 95.38 85 ASN A N 1
ATOM 644 C CA . ASN A 1 85 ? 2.515 1.812 13.051 1.00 95.38 85 ASN A CA 1
ATOM 645 C C . ASN A 1 85 ? 2.279 2.992 14.003 1.00 95.38 85 ASN A C 1
ATOM 647 O O . ASN A 1 85 ? 1.154 3.182 14.458 1.00 95.38 85 ASN A O 1
ATOM 651 N N . ASP A 1 86 ? 3.286 3.816 14.289 1.00 92.94 86 ASP A N 1
ATOM 652 C CA . ASP A 1 86 ? 3.133 5.017 15.122 1.00 92.94 86 ASP A CA 1
ATOM 653 C C . ASP A 1 86 ? 2.256 6.092 14.478 1.00 92.94 86 ASP A C 1
ATOM 655 O O . ASP A 1 86 ? 1.521 6.793 15.178 1.00 92.94 86 ASP A O 1
ATOM 659 N N . LEU A 1 87 ? 2.230 6.153 13.145 1.00 92.69 87 LEU A N 1
ATOM 660 C CA . LEU A 1 87 ? 1.369 7.069 12.396 1.00 92.69 87 LEU A CA 1
ATOM 661 C C . LEU A 1 87 ? -0.092 6.608 12.379 1.00 92.69 87 LEU A C 1
ATOM 663 O O . LEU A 1 87 ? -0.997 7.436 12.310 1.00 92.69 87 LEU A O 1
ATOM 667 N N . LEU A 1 88 ? -0.340 5.300 12.499 1.00 94.50 88 LEU A N 1
ATOM 668 C CA . LEU A 1 88 ? -1.688 4.721 12.473 1.00 94.50 88 LEU A CA 1
ATOM 669 C C . LEU A 1 88 ? -2.473 4.936 13.782 1.00 94.50 88 LEU A C 1
ATOM 671 O O . LEU A 1 88 ? -3.669 4.648 13.837 1.00 94.50 88 LEU A O 1
ATOM 675 N N . LYS A 1 89 ? -1.830 5.459 14.838 1.00 90.69 89 LYS A N 1
ATOM 676 C CA . LYS A 1 89 ? -2.436 5.775 16.147 1.00 90.69 89 LYS A CA 1
ATOM 677 C C . LYS A 1 89 ? -3.335 4.627 16.667 1.00 90.69 89 LYS A C 1
ATOM 679 O O . LYS A 1 89 ? -2.782 3.533 16.803 1.00 90.69 89 LYS A O 1
ATOM 684 N N . PRO A 1 90 ? -4.651 4.764 16.982 1.00 94.38 90 PRO A N 1
ATOM 685 C CA . PRO A 1 90 ? -5.377 3.624 17.540 1.00 94.38 90 PRO A CA 1
ATOM 686 C C . PRO A 1 90 ? -5.714 2.557 16.484 1.00 94.38 90 PRO A C 1
ATOM 688 O O . PRO A 1 90 ? -6.189 1.487 16.854 1.00 94.38 90 PRO A O 1
ATOM 691 N N . TYR A 1 91 ? -5.485 2.824 15.191 1.00 96.94 91 TYR A N 1
ATOM 692 C CA . TYR A 1 91 ? -5.857 1.935 14.084 1.00 96.94 91 TYR A CA 1
ATOM 693 C C . TYR A 1 91 ? -4.744 0.959 13.679 1.00 96.94 91 TYR A C 1
ATOM 695 O O . TYR A 1 91 ? -4.961 0.108 12.812 1.00 96.94 91 TYR A O 1
ATOM 703 N N . LYS A 1 92 ? -3.561 1.037 14.312 1.00 96.94 92 LYS A N 1
ATOM 704 C CA . LYS A 1 92 ? -2.508 0.031 14.127 1.00 96.94 92 LYS A CA 1
ATOM 705 C C . LYS A 1 92 ? -3.027 -1.361 14.536 1.00 96.94 92 LYS A C 1
ATOM 707 O O . LYS A 1 92 ? -3.790 -1.467 15.503 1.00 96.94 92 LYS A O 1
ATOM 712 N N . PRO A 1 93 ? -2.640 -2.452 13.852 1.00 97.94 93 PRO A N 1
ATOM 713 C CA . PRO A 1 93 ? -3.078 -3.789 14.237 1.00 97.94 93 PRO A CA 1
ATOM 714 C C . PRO A 1 93 ? -2.652 -4.121 15.672 1.00 97.94 93 PRO A C 1
ATOM 716 O O . PRO A 1 93 ? -1.467 -4.102 15.988 1.00 97.94 93 PRO A O 1
ATOM 719 N N . LYS A 1 94 ? -3.606 -4.488 16.537 1.00 97.69 94 LYS A N 1
ATOM 720 C CA . LYS A 1 94 ? -3.352 -4.730 17.972 1.00 97.69 94 LYS A CA 1
ATOM 721 C C . LYS A 1 94 ? -2.231 -5.737 18.240 1.00 97.69 94 LYS A C 1
ATOM 723 O O . LYS A 1 94 ? -1.449 -5.525 19.158 1.00 97.69 94 LYS A O 1
ATOM 728 N N . LYS A 1 95 ? -2.156 -6.814 17.448 1.00 98.38 95 LYS A N 1
ATOM 729 C CA . LYS A 1 95 ? -1.124 -7.858 17.580 1.00 98.38 95 LYS A CA 1
ATOM 730 C C . LYS A 1 95 ? 0.293 -7.354 17.269 1.00 98.38 95 LYS A C 1
ATOM 732 O O . LYS A 1 95 ? 1.240 -7.868 17.837 1.00 98.38 95 LYS A O 1
ATOM 737 N N . TYR A 1 96 ? 0.409 -6.345 16.409 1.00 98.19 96 TYR A N 1
ATOM 738 C CA . TYR A 1 96 ? 1.671 -5.812 15.887 1.00 98.19 96 TYR A CA 1
ATOM 739 C C . TYR A 1 96 ? 1.970 -4.406 16.431 1.00 98.19 96 TYR A C 1
ATOM 741 O O . TYR A 1 96 ? 2.794 -3.679 15.886 1.00 98.19 96 TYR A O 1
ATOM 749 N N . LYS A 1 97 ? 1.258 -3.977 17.481 1.00 95.44 97 LYS A N 1
ATOM 750 C CA . LYS A 1 97 ? 1.246 -2.584 17.959 1.00 95.44 97 LYS A CA 1
ATOM 751 C C . LYS A 1 97 ? 2.621 -2.061 18.398 1.00 95.44 97 LYS A C 1
ATOM 753 O O . LYS A 1 97 ? 2.842 -0.854 18.317 1.00 95.44 97 LYS A O 1
ATOM 758 N N . ASP A 1 98 ? 3.487 -2.968 18.851 1.00 96.38 98 ASP A N 1
ATOM 759 C CA . ASP A 1 98 ? 4.826 -2.693 19.381 1.00 96.38 98 ASP A CA 1
ATOM 760 C C . ASP A 1 98 ? 5.908 -2.790 18.285 1.00 96.38 98 ASP A C 1
ATOM 762 O O . ASP A 1 98 ? 7.094 -2.608 18.543 1.00 96.38 98 ASP A O 1
ATOM 766 N N . GLU A 1 99 ? 5.507 -3.064 17.040 1.00 96.50 99 GLU A N 1
ATOM 767 C CA . GLU A 1 99 ? 6.398 -3.167 15.891 1.00 96.50 99 GLU A CA 1
ATOM 768 C C . GLU A 1 99 ? 6.253 -1.932 15.003 1.00 96.50 99 GLU A C 1
ATOM 770 O O . GLU A 1 99 ? 5.160 -1.637 14.523 1.00 96.50 99 GLU A O 1
ATOM 775 N N . ALA A 1 100 ? 7.346 -1.207 14.763 1.00 91.31 100 ALA A N 1
ATOM 776 C CA . ALA A 1 100 ? 7.277 0.093 14.098 1.00 91.31 100 ALA A CA 1
ATOM 777 C C . ALA A 1 100 ? 7.016 -0.004 12.583 1.00 91.31 100 ALA A C 1
ATOM 779 O O . ALA A 1 100 ? 6.030 0.544 12.090 1.00 91.31 100 ALA A O 1
ATOM 780 N N . LYS A 1 101 ? 7.881 -0.699 11.832 1.00 93.00 101 LYS A N 1
ATOM 781 C CA . LYS A 1 101 ? 7.916 -0.644 10.359 1.00 93.00 101 LYS A CA 1
ATOM 782 C C . LYS A 1 101 ? 7.924 -2.029 9.716 1.00 93.00 101 LYS A C 1
ATOM 784 O O . LYS A 1 101 ? 8.492 -2.973 10.265 1.00 93.00 101 LYS A O 1
ATOM 789 N N . THR A 1 102 ? 7.322 -2.112 8.531 1.00 95.50 102 THR A N 1
ATOM 790 C CA . THR A 1 102 ? 7.445 -3.269 7.632 1.00 95.50 102 THR A CA 1
ATOM 791 C C . THR A 1 102 ? 8.888 -3.394 7.140 1.00 95.50 102 THR A C 1
ATOM 793 O O . THR A 1 102 ? 9.565 -2.387 6.955 1.00 95.50 102 THR A O 1
ATOM 796 N N . LYS A 1 103 ? 9.354 -4.625 6.923 1.00 95.88 103 LYS A N 1
ATOM 797 C CA . LYS A 1 103 ? 10.678 -4.930 6.359 1.00 95.88 103 LYS A CA 1
ATOM 798 C C . LYS A 1 103 ? 10.523 -5.823 5.136 1.00 95.88 103 LYS A C 1
ATOM 800 O O . LYS A 1 103 ? 9.648 -6.686 5.132 1.00 95.88 103 LYS A O 1
ATOM 805 N N . THR A 1 104 ? 11.350 -5.615 4.116 1.00 97.75 104 THR A N 1
ATOM 806 C CA . THR A 1 104 ? 11.391 -6.436 2.896 1.00 97.75 104 THR A CA 1
ATOM 807 C C . THR A 1 104 ? 12.717 -6.225 2.152 1.00 97.75 104 THR A C 1
ATOM 809 O O . THR A 1 104 ? 13.573 -5.468 2.606 1.00 97.75 104 THR A O 1
ATOM 812 N N . THR A 1 105 ? 12.890 -6.886 1.008 1.00 97.75 105 THR A N 1
ATOM 813 C CA . THR A 1 105 ? 14.002 -6.674 0.071 1.00 97.75 105 THR A CA 1
ATOM 814 C C . THR A 1 105 ? 13.472 -6.525 -1.354 1.00 97.75 105 THR A C 1
ATOM 816 O O . THR A 1 105 ? 12.360 -6.957 -1.663 1.00 97.75 105 THR A O 1
ATOM 819 N N . SER A 1 106 ? 14.272 -5.954 -2.259 1.00 96.75 106 SER A N 1
ATOM 820 C CA . SER A 1 106 ? 13.908 -5.866 -3.681 1.00 96.75 106 SER A CA 1
ATOM 821 C C . SER A 1 106 ? 13.678 -7.247 -4.309 1.00 96.75 106 SER A C 1
ATOM 823 O O . SER A 1 106 ? 12.786 -7.407 -5.144 1.00 96.75 106 SER A O 1
ATOM 825 N N . GLN A 1 107 ? 14.433 -8.259 -3.870 1.00 98.00 107 GLN A N 1
ATOM 826 C CA . GLN A 1 107 ? 14.261 -9.647 -4.292 1.00 98.00 107 GLN A CA 1
ATOM 827 C C . GLN A 1 107 ? 12.902 -10.207 -3.853 1.00 98.00 107 GLN A C 1
ATOM 829 O O . GLN A 1 107 ? 12.169 -10.749 -4.680 1.00 98.00 107 GLN A O 1
ATOM 834 N N . ASP A 1 108 ? 12.532 -10.038 -2.583 1.00 98.62 108 ASP A N 1
ATOM 835 C CA . ASP A 1 108 ? 11.252 -10.522 -2.059 1.00 98.62 108 ASP A CA 1
ATOM 836 C C . ASP A 1 108 ? 10.062 -9.839 -2.745 1.00 98.62 108 ASP A C 1
ATOM 838 O O . ASP A 1 108 ? 9.096 -10.498 -3.135 1.00 98.62 108 ASP A O 1
ATOM 842 N N . ILE A 1 109 ? 10.132 -8.52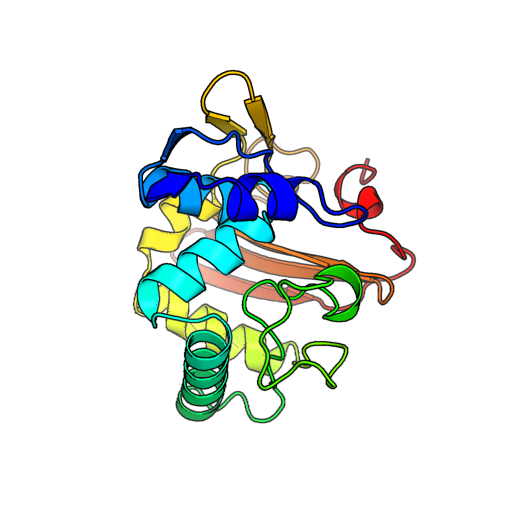3 -2.953 1.00 98.12 109 ILE A N 1
ATOM 843 C CA . ILE A 1 109 ? 9.096 -7.798 -3.695 1.00 98.12 109 ILE A CA 1
ATOM 844 C C . ILE A 1 109 ? 9.025 -8.279 -5.148 1.00 98.12 109 ILE A C 1
ATOM 846 O O . ILE A 1 109 ? 7.927 -8.441 -5.672 1.00 98.12 109 ILE A O 1
ATOM 850 N N . SER A 1 110 ? 10.148 -8.609 -5.788 1.00 96.69 110 SER A N 1
ATOM 851 C CA . SER A 1 110 ? 10.136 -9.178 -7.143 1.00 96.69 110 SER A CA 1
ATOM 852 C C . SER A 1 110 ? 9.409 -10.531 -7.202 1.00 96.69 110 SER A C 1
ATOM 854 O O . SER A 1 110 ? 8.655 -10.779 -8.148 1.00 96.69 110 SER A O 1
ATOM 856 N N . LEU A 1 111 ? 9.547 -11.380 -6.172 1.00 98.25 111 LEU A N 1
ATOM 857 C CA . LEU A 1 111 ? 8.768 -12.623 -6.039 1.00 98.25 111 LEU A CA 1
ATOM 858 C C . LEU A 1 111 ? 7.267 -12.337 -5.897 1.00 98.25 111 LEU A C 1
ATOM 860 O O . LEU A 1 111 ? 6.439 -12.997 -6.536 1.00 98.25 111 LEU A O 1
ATOM 864 N N . LEU A 1 112 ? 6.912 -11.331 -5.093 1.00 98.50 112 LEU A N 1
ATOM 865 C CA . LEU A 1 112 ? 5.528 -10.893 -4.927 1.00 98.50 112 LEU A CA 1
ATOM 866 C C . LEU A 1 112 ? 4.932 -10.393 -6.245 1.00 98.50 112 LEU A C 1
ATOM 868 O O . LEU A 1 112 ? 3.852 -10.847 -6.618 1.00 98.50 112 LEU A O 1
ATOM 872 N N . ILE A 1 113 ? 5.631 -9.509 -6.962 1.00 98.06 113 ILE A N 1
ATOM 873 C CA . ILE A 1 113 ? 5.197 -8.965 -8.257 1.00 98.06 113 ILE A CA 1
ATOM 874 C C . ILE A 1 113 ? 4.970 -10.098 -9.257 1.00 98.06 113 ILE A C 1
ATOM 876 O O . ILE A 1 113 ? 3.907 -10.171 -9.874 1.00 98.06 113 ILE A O 1
ATOM 880 N N . HIS A 1 114 ? 5.929 -11.022 -9.373 1.00 96.56 114 HIS A N 1
ATOM 881 C CA . HIS A 1 114 ? 5.806 -12.164 -10.273 1.00 96.56 114 HIS A CA 1
ATOM 882 C C . HIS A 1 114 ? 4.572 -13.016 -9.942 1.00 96.56 114 HIS A C 1
ATOM 884 O O . HIS A 1 114 ? 3.778 -13.335 -10.830 1.00 96.56 114 HIS A O 1
ATOM 890 N N . SER A 1 115 ? 4.360 -13.359 -8.664 1.00 98.00 115 SER A N 1
ATOM 891 C CA . SER A 1 115 ? 3.179 -14.134 -8.269 1.00 98.00 115 SER A CA 1
ATOM 892 C C . SER A 1 115 ? 1.876 -13.356 -8.449 1.00 98.00 115 SER A C 1
ATOM 894 O O . SER A 1 115 ? 0.860 -13.985 -8.751 1.00 98.00 115 SER A O 1
ATOM 896 N N . LEU A 1 116 ? 1.871 -12.044 -8.208 1.00 98.12 116 LEU A N 1
ATOM 897 C CA . LEU A 1 116 ? 0.693 -11.192 -8.337 1.00 98.12 116 LEU A CA 1
ATOM 898 C C . LEU A 1 116 ? 0.253 -11.127 -9.796 1.00 98.12 116 LEU A C 1
ATOM 900 O O . LEU A 1 116 ? -0.873 -11.498 -10.093 1.00 98.12 116 LEU A O 1
ATOM 904 N N . LEU A 1 117 ? 1.150 -10.751 -10.707 1.00 97.31 117 LEU A N 1
ATOM 905 C CA . LEU A 1 117 ? 0.830 -10.605 -12.128 1.00 97.31 117 LEU A CA 1
ATOM 906 C C . LEU A 1 117 ? 0.440 -11.932 -12.783 1.00 97.31 117 LEU A C 1
ATOM 908 O O . LEU A 1 117 ? -0.446 -11.966 -13.629 1.00 97.31 117 LEU A O 1
ATOM 912 N N . LYS A 1 118 ? 1.056 -13.043 -12.360 1.00 96.94 118 LYS A N 1
ATOM 913 C CA . LYS A 1 118 ? 0.716 -14.374 -12.874 1.00 96.94 118 LYS A CA 1
ATOM 914 C C . LYS A 1 118 ? -0.678 -14.843 -12.449 1.00 96.94 118 LYS A C 1
ATOM 916 O O . LYS A 1 118 ? -1.339 -15.539 -13.212 1.00 96.94 118 LYS A O 1
ATOM 921 N N . LYS A 1 119 ? -1.095 -14.543 -11.214 1.00 98.19 119 LYS A N 1
ATOM 922 C CA . LYS A 1 119 ? -2.364 -15.041 -10.646 1.00 98.19 119 LYS A CA 1
ATOM 923 C C . LYS A 1 119 ? -3.520 -14.059 -10.794 1.00 98.19 119 LYS A C 1
ATOM 925 O O . LYS A 1 119 ? -4.660 -14.500 -10.857 1.00 98.19 119 LYS A O 1
ATOM 930 N N . HIS A 1 120 ? -3.205 -12.770 -10.810 1.00 97.94 120 HIS A N 1
ATOM 931 C CA . HIS A 1 120 ? -4.147 -11.660 -10.773 1.00 97.94 120 HIS A CA 1
ATOM 932 C C . HIS A 1 120 ? -3.741 -10.554 -11.764 1.00 97.94 120 HIS A C 1
ATOM 934 O O . HIS A 1 120 ? -3.489 -9.418 -11.346 1.00 97.94 120 HIS A O 1
ATOM 940 N N . PRO A 1 121 ? -3.626 -10.851 -13.074 1.00 97.38 121 PRO A N 1
ATOM 941 C CA . PRO A 1 121 ? -3.258 -9.850 -14.079 1.00 97.38 121 PRO A CA 1
ATOM 942 C C . PRO A 1 121 ? -4.243 -8.670 -14.134 1.00 97.38 121 PRO A C 1
ATOM 944 O O . PRO A 1 121 ? -3.874 -7.569 -14.539 1.00 97.38 121 PRO A O 1
ATOM 947 N N . GLU A 1 122 ? -5.481 -8.851 -13.664 1.00 97.75 122 GLU A N 1
ATOM 948 C CA . GLU A 1 122 ? -6.495 -7.804 -13.545 1.00 97.75 122 GLU A CA 1
ATOM 949 C C . GLU A 1 122 ? -6.078 -6.628 -12.652 1.00 97.75 122 GLU A C 1
ATOM 951 O O . GLU A 1 122 ? -6.660 -5.550 -12.782 1.00 97.75 122 GLU A O 1
ATOM 956 N N . ILE A 1 123 ? -5.059 -6.781 -11.793 1.00 98.06 123 ILE A N 1
ATOM 957 C CA . ILE A 1 123 ? -4.535 -5.680 -10.969 1.00 98.06 123 ILE A CA 1
ATOM 958 C C . ILE A 1 123 ? -4.075 -4.488 -11.819 1.00 98.06 123 ILE A C 1
ATOM 960 O O . ILE A 1 123 ? -4.208 -3.338 -11.396 1.00 98.06 123 ILE A O 1
ATOM 964 N N . ILE A 1 124 ? -3.628 -4.754 -13.051 1.00 98.06 124 ILE A N 1
ATOM 965 C CA . ILE A 1 124 ? -3.211 -3.740 -14.020 1.00 98.06 124 ILE A CA 1
ATOM 966 C C . ILE A 1 124 ? -4.354 -2.779 -14.364 1.00 98.06 124 ILE A C 1
ATOM 968 O O . ILE A 1 124 ? -4.113 -1.602 -14.620 1.00 98.06 124 ILE A O 1
ATOM 972 N N . ASN A 1 125 ? -5.617 -3.217 -14.290 1.00 98.00 125 ASN A N 1
ATOM 973 C CA . ASN A 1 125 ? -6.767 -2.332 -14.503 1.00 98.00 125 ASN A CA 1
ATOM 974 C C . ASN A 1 125 ? -6.881 -1.223 -13.450 1.00 98.00 125 ASN A C 1
ATOM 976 O O . ASN A 1 125 ? -7.532 -0.216 -13.717 1.00 98.00 125 ASN A O 1
ATOM 980 N N . TYR A 1 126 ? -6.237 -1.390 -12.292 1.00 98.25 126 TYR A N 1
ATOM 981 C CA . TYR A 1 126 ? -6.153 -0.377 -11.246 1.00 98.25 126 TYR A CA 1
ATOM 982 C C . TYR A 1 126 ? -4.835 0.395 -11.297 1.00 98.25 126 TYR A C 1
ATOM 984 O O . TYR A 1 126 ? -4.846 1.617 -11.181 1.00 98.25 126 TYR A O 1
ATOM 992 N N . THR A 1 127 ? -3.700 -0.292 -11.467 1.00 97.94 127 THR A N 1
ATOM 993 C CA . THR A 1 127 ? -2.368 0.331 -11.351 1.00 97.94 127 THR A CA 1
ATOM 994 C C . THR A 1 127 ? -1.958 1.166 -12.557 1.00 97.94 127 THR A C 1
ATOM 996 O O . THR A 1 127 ? -1.058 1.987 -12.417 1.00 97.94 127 THR A O 1
ATOM 999 N N . LYS A 1 128 ? -2.613 0.985 -13.713 1.00 97.56 128 LYS A N 1
ATOM 1000 C CA . LYS A 1 128 ? -2.377 1.799 -14.917 1.00 97.56 128 LYS A CA 1
ATOM 1001 C C . LYS A 1 128 ? -3.167 3.107 -14.949 1.00 97.56 128 LYS A C 1
ATOM 1003 O O . LYS A 1 128 ? -2.982 3.908 -15.858 1.00 97.56 128 LYS A O 1
ATOM 1008 N N . LEU A 1 129 ? -4.124 3.278 -14.035 1.00 97.81 129 LEU A N 1
ATOM 1009 C CA . LEU A 1 129 ? -4.934 4.490 -13.983 1.00 97.81 129 LEU A CA 1
ATOM 1010 C C . LEU A 1 129 ? -4.060 5.659 -13.518 1.00 97.81 129 LEU A C 1
ATOM 1012 O O . LEU A 1 129 ? -3.209 5.488 -12.647 1.00 97.81 129 LEU A O 1
ATOM 1016 N N . THR A 1 130 ? -4.316 6.844 -14.065 1.00 96.94 130 THR A N 1
ATOM 1017 C CA . THR A 1 130 ? -3.625 8.089 -13.692 1.00 96.94 130 THR A CA 1
ATOM 1018 C C . THR A 1 130 ? -4.486 9.011 -12.833 1.00 96.94 130 THR A C 1
ATOM 1020 O O . THR A 1 130 ? -3.975 9.743 -11.995 1.00 96.94 130 THR A O 1
ATOM 1023 N N . HIS A 1 131 ? -5.809 8.919 -12.962 1.00 97.25 131 HIS A N 1
ATOM 1024 C CA . HIS A 1 131 ? -6.757 9.776 -12.260 1.00 97.25 131 HIS A CA 1
ATOM 1025 C C . HIS A 1 131 ? -7.976 8.986 -11.769 1.00 97.25 131 HIS A C 1
ATOM 1027 O O . HIS A 1 131 ? -8.446 8.046 -12.419 1.00 97.25 131 HIS A O 1
ATOM 1033 N N . GLY A 1 132 ? -8.519 9.396 -10.625 1.00 96.12 132 GLY A N 1
ATOM 1034 C CA . GLY A 1 132 ? -9.774 8.908 -10.075 1.00 96.12 132 GLY A CA 1
ATOM 1035 C C . GLY A 1 132 ? -10.586 10.036 -9.447 1.00 96.12 132 GLY A C 1
ATOM 1036 O O . GLY A 1 132 ? -10.044 10.942 -8.821 1.00 96.12 132 GLY A O 1
ATOM 1037 N N . LYS A 1 133 ? -11.910 9.936 -9.574 1.00 96.81 133 LYS A N 1
ATOM 1038 C CA . LYS A 1 133 ? -12.864 10.848 -8.943 1.00 96.81 133 LYS A CA 1
ATOM 1039 C C . LYS A 1 133 ? -13.939 10.054 -8.224 1.00 96.81 133 LYS A C 1
ATOM 1041 O O . LYS A 1 133 ? -14.554 9.164 -8.811 1.00 96.81 133 LYS A O 1
ATOM 1046 N N . GLN A 1 134 ? -14.167 10.366 -6.954 1.00 97.00 134 GLN A N 1
ATOM 1047 C CA . GLN A 1 134 ? -15.225 9.760 -6.149 1.00 97.00 134 GLN A CA 1
ATOM 1048 C C . GLN A 1 134 ? -15.864 10.823 -5.268 1.00 97.00 134 GLN A C 1
ATOM 1050 O O . GLN A 1 134 ? -15.174 11.554 -4.555 1.00 97.00 134 GLN A O 1
ATOM 1055 N N . TYR A 1 135 ? -17.196 10.906 -5.299 1.00 94.69 135 TYR A N 1
ATOM 1056 C CA . TYR A 1 135 ? -17.918 12.043 -4.727 1.00 94.69 135 TYR A CA 1
ATOM 1057 C C . TYR A 1 135 ? -17.307 13.370 -5.236 1.00 94.69 135 TYR A C 1
ATOM 1059 O O . TYR A 1 135 ? -17.054 13.511 -6.430 1.00 94.69 135 TYR A O 1
ATOM 1067 N N . ASN A 1 136 ? -17.032 14.324 -4.344 1.00 92.50 136 ASN A N 1
ATOM 1068 C CA . ASN A 1 136 ? -16.421 15.616 -4.674 1.00 92.50 136 ASN A CA 1
ATOM 1069 C C . ASN A 1 136 ? -14.906 15.623 -4.408 1.00 92.50 136 ASN A C 1
ATOM 1071 O O . ASN A 1 136 ? -14.374 16.619 -3.925 1.00 92.50 136 ASN A O 1
ATOM 1075 N N . GLN A 1 137 ? -14.234 14.490 -4.625 1.00 94.50 137 GLN A N 1
ATOM 1076 C CA . GLN A 1 137 ? -12.792 14.359 -4.441 1.00 94.50 137 GLN A CA 1
ATOM 1077 C C . GLN A 1 137 ? -12.152 13.757 -5.684 1.00 94.50 137 GLN A C 1
ATOM 1079 O O . GLN A 1 137 ? -12.511 12.656 -6.107 1.00 94.50 137 GLN A O 1
ATOM 1084 N N . ASP A 1 138 ? -11.184 14.488 -6.216 1.00 95.94 138 ASP A N 1
ATOM 1085 C CA . ASP A 1 138 ? -10.271 14.053 -7.259 1.00 95.94 138 ASP A CA 1
ATOM 1086 C C . ASP A 1 138 ? -8.965 13.584 -6.604 1.00 95.94 138 ASP A C 1
ATOM 1088 O O . ASP A 1 138 ? -8.532 14.128 -5.583 1.00 95.94 138 ASP A O 1
ATOM 1092 N N . PHE A 1 139 ? -8.359 12.539 -7.153 1.00 94.25 139 PHE A N 1
ATOM 1093 C CA . PHE A 1 139 ? -7.071 12.027 -6.711 1.00 94.25 139 PHE A CA 1
ATOM 1094 C C . PHE A 1 139 ? -6.315 11.410 -7.881 1.00 94.25 139 PHE A C 1
ATOM 1096 O O . PHE A 1 139 ? -6.896 10.816 -8.789 1.00 94.25 139 PHE A O 1
ATOM 1103 N N . GLU A 1 140 ? -5.000 11.548 -7.836 1.00 94.56 140 GLU A N 1
ATOM 1104 C CA . GLU A 1 140 ? -4.109 11.200 -8.935 1.00 94.56 140 GLU A CA 1
ATOM 1105 C C . GLU A 1 140 ? -3.202 10.039 -8.548 1.00 94.56 140 GLU A C 1
ATOM 1107 O O . GLU A 1 140 ? -3.074 9.665 -7.372 1.00 94.56 140 GLU A O 1
ATOM 1112 N N . THR A 1 141 ? -2.603 9.433 -9.564 1.00 95.00 141 THR A N 1
ATOM 1113 C CA . THR A 1 141 ? -1.578 8.422 -9.381 1.00 95.00 141 THR A CA 1
ATOM 1114 C C . THR A 1 141 ? -0.363 9.006 -8.675 1.00 95.00 141 THR A C 1
ATOM 1116 O O . THR A 1 141 ? -0.055 10.191 -8.728 1.00 95.00 141 THR A O 1
ATOM 1119 N N . THR A 1 142 ? 0.355 8.129 -7.994 1.00 92.75 142 THR A N 1
ATOM 1120 C CA . THR A 1 142 ? 1.655 8.437 -7.393 1.00 92.75 142 THR A CA 1
ATOM 1121 C C . THR A 1 142 ? 2.809 7.866 -8.218 1.00 92.75 142 THR A C 1
ATOM 1123 O O . THR A 1 142 ? 3.963 8.001 -7.816 1.00 92.75 142 THR A O 1
ATOM 1126 N N . ASN A 1 143 ? 2.509 7.184 -9.329 1.00 94.44 143 ASN A N 1
ATOM 1127 C CA . ASN A 1 143 ? 3.477 6.594 -10.245 1.00 94.44 143 ASN A CA 1
ATOM 1128 C C . ASN A 1 143 ? 3.623 7.476 -11.490 1.00 94.44 143 ASN A C 1
ATOM 1130 O O . ASN A 1 143 ? 2.830 7.358 -12.420 1.00 94.44 143 ASN A O 1
ATOM 1134 N N . LEU A 1 144 ? 4.658 8.318 -11.498 1.00 93.44 144 LEU A N 1
ATOM 1135 C CA . LEU A 1 144 ? 4.910 9.275 -12.578 1.00 93.44 144 LEU A CA 1
ATOM 1136 C C . LEU A 1 144 ? 5.451 8.635 -13.864 1.00 93.44 144 LEU A C 1
ATOM 1138 O O . LEU A 1 144 ? 5.601 9.326 -14.861 1.00 93.44 144 LEU A O 1
ATOM 1142 N N . SER A 1 145 ? 5.737 7.329 -13.853 1.00 95.81 145 SER A N 1
ATOM 1143 C CA . SER A 1 145 ? 6.219 6.602 -15.031 1.00 95.81 145 SER A CA 1
ATOM 1144 C C . SER A 1 145 ? 5.103 6.044 -15.912 1.00 95.81 145 SER A C 1
ATOM 1146 O O . SER A 1 145 ? 5.390 5.417 -16.931 1.00 95.81 145 SER A O 1
ATOM 1148 N N . LEU A 1 146 ? 3.838 6.230 -15.528 1.00 97.06 146 LEU A N 1
ATOM 1149 C CA . LEU A 1 146 ? 2.687 5.811 -16.327 1.00 97.06 146 LEU A CA 1
ATOM 1150 C C . LEU A 1 146 ? 2.516 6.682 -17.578 1.00 97.06 146 LEU A C 1
ATOM 1152 O O . LEU A 1 146 ? 3.017 7.799 -17.668 1.00 97.06 146 LEU A O 1
ATOM 1156 N N . LYS A 1 147 ? 1.750 6.164 -18.541 1.00 95.88 147 LYS A N 1
ATOM 1157 C CA . LYS A 1 147 ? 1.397 6.900 -19.757 1.00 95.88 147 LYS A CA 1
ATOM 1158 C C . LYS A 1 147 ? 0.676 8.214 -19.433 1.00 95.88 147 LYS A C 1
ATOM 1160 O O . LYS A 1 147 ? -0.368 8.188 -18.783 1.00 95.88 147 LYS A O 1
ATOM 1165 N N . GLY A 1 148 ? 1.170 9.323 -19.976 1.00 94.69 148 GLY A N 1
ATOM 1166 C CA . GLY A 1 148 ? 0.631 10.670 -19.789 1.00 94.69 148 GLY A CA 1
ATOM 1167 C C . GLY A 1 148 ? 1.115 11.389 -18.529 1.00 94.69 148 GLY A C 1
ATOM 1168 O O . GLY A 1 148 ? 0.731 12.538 -18.328 1.00 94.69 148 GLY A O 1
ATOM 1169 N N . GLU A 1 149 ? 1.942 10.746 -17.704 1.00 94.94 149 GLU A N 1
ATOM 1170 C CA . GLU A 1 149 ? 2.555 11.360 -16.525 1.00 94.94 149 GLU A CA 1
ATOM 1171 C C . GLU A 1 149 ? 3.923 11.992 -16.865 1.00 94.94 149 GLU A C 1
ATOM 1173 O O . GLU A 1 149 ? 4.523 11.642 -17.885 1.00 94.94 149 GLU A O 1
ATOM 1178 N N . PRO A 1 150 ? 4.447 12.919 -16.037 1.00 92.81 150 PRO A N 1
ATOM 1179 C CA . PRO A 1 150 ? 5.646 13.703 -16.362 1.00 92.81 150 PRO A CA 1
ATOM 1180 C C . PRO A 1 150 ? 6.914 12.895 -16.676 1.00 92.81 150 PRO A C 1
ATOM 1182 O O . PRO A 1 150 ? 7.739 13.348 -17.463 1.00 92.81 150 PRO A O 1
ATOM 1185 N N . GLU A 1 151 ? 7.056 11.704 -16.091 1.00 92.56 151 GLU A N 1
ATOM 1186 C CA . GLU A 1 151 ? 8.227 10.827 -16.231 1.00 92.56 151 GLU A CA 1
ATOM 1187 C C . GLU A 1 151 ? 7.876 9.556 -17.021 1.00 92.56 151 GLU A C 1
ATOM 1189 O O . GLU A 1 151 ? 8.411 8.477 -16.738 1.00 92.56 151 GLU A O 1
ATOM 1194 N N . GLU A 1 152 ? 6.922 9.662 -17.961 1.00 95.25 152 GLU A N 1
ATOM 1195 C CA . GLU A 1 152 ? 6.391 8.537 -18.733 1.00 95.25 152 GLU A CA 1
ATOM 1196 C C . GLU A 1 152 ? 7.514 7.627 -19.241 1.00 95.25 152 GLU A C 1
ATOM 1198 O O . GLU A 1 152 ? 8.394 8.028 -20.006 1.00 95.25 152 GLU A O 1
ATOM 1203 N N . TYR A 1 153 ? 7.430 6.352 -18.859 1.00 95.75 153 TYR A N 1
ATOM 1204 C CA . TYR A 1 153 ? 8.284 5.309 -19.393 1.00 95.75 153 TYR A CA 1
ATOM 1205 C C . TYR A 1 153 ? 7.441 4.349 -20.225 1.00 95.75 153 TYR A C 1
ATOM 1207 O O . TYR A 1 153 ? 6.575 3.643 -19.697 1.00 95.75 153 TYR A O 1
ATOM 1215 N N . LEU A 1 154 ? 7.695 4.338 -21.537 1.00 96.44 154 LEU A N 1
ATOM 1216 C CA . LEU A 1 154 ? 6.922 3.588 -22.526 1.00 96.44 154 LEU A CA 1
ATOM 1217 C C . LEU A 1 154 ? 6.685 2.140 -22.083 1.00 96.44 154 LEU A C 1
ATOM 1219 O O . LEU A 1 154 ? 7.632 1.447 -21.732 1.00 96.44 154 LEU A O 1
ATOM 1223 N N . GLY A 1 155 ? 5.429 1.688 -22.116 1.00 96.62 155 GLY A N 1
ATOM 1224 C CA . GLY A 1 155 ? 5.032 0.325 -21.737 1.00 96.62 155 GLY A CA 1
ATOM 1225 C C . GLY A 1 155 ? 4.742 0.121 -20.245 1.00 96.62 155 GLY A C 1
ATOM 1226 O O . GLY A 1 155 ? 4.352 -0.974 -19.847 1.00 96.62 155 GLY A O 1
ATOM 1227 N N . THR A 1 156 ? 4.903 1.147 -19.403 1.00 98.00 156 THR A N 1
ATOM 1228 C CA . THR A 1 156 ? 4.646 1.036 -17.959 1.00 98.00 156 THR A CA 1
ATOM 1229 C C . THR A 1 156 ? 3.150 1.004 -17.655 1.00 98.00 156 THR A C 1
ATOM 1231 O O . THR A 1 156 ? 2.404 1.903 -18.045 1.00 98.00 156 THR A O 1
ATOM 1234 N N . ASP A 1 157 ? 2.712 -0.012 -16.907 1.00 97.50 157 ASP A N 1
ATOM 1235 C CA . ASP A 1 157 ? 1.304 -0.233 -16.543 1.00 97.50 157 ASP A CA 1
ATOM 1236 C C . ASP A 1 157 ? 1.069 -0.408 -15.025 1.00 97.50 157 ASP A C 1
ATOM 1238 O O . ASP A 1 157 ? -0.022 -0.768 -14.569 1.00 97.50 157 ASP A O 1
ATOM 1242 N N . GLY A 1 158 ? 2.084 -0.105 -14.209 1.00 97.00 158 GLY A N 1
ATOM 1243 C CA . GLY A 1 158 ? 2.016 -0.197 -12.753 1.00 97.00 158 GLY A CA 1
ATOM 1244 C C . GLY A 1 158 ? 3.395 -0.195 -12.082 1.00 97.00 158 GLY A C 1
ATOM 1245 O O . GLY A 1 158 ? 4.378 0.219 -12.682 1.00 97.00 158 GLY A O 1
ATOM 1246 N N . LEU A 1 159 ? 3.543 -0.673 -10.842 1.00 96.62 159 LEU A N 1
ATOM 1247 C CA . LEU A 1 159 ? 2.498 -1.182 -9.943 1.00 96.62 159 LEU A CA 1
ATOM 1248 C C . LEU A 1 159 ? 2.217 -0.209 -8.808 1.00 96.62 159 LEU A C 1
ATOM 1250 O O . LEU A 1 159 ? 1.073 0.198 -8.612 1.00 96.62 159 LEU A O 1
ATOM 1254 N N . LYS A 1 160 ? 3.239 0.118 -8.016 1.00 97.06 160 LYS A N 1
ATOM 1255 C CA . LYS A 1 160 ? 3.034 0.849 -6.771 1.00 97.06 160 LYS A CA 1
ATOM 1256 C C . LYS A 1 160 ? 4.295 1.559 -6.310 1.00 97.06 160 LYS A C 1
ATOM 1258 O O . LYS A 1 160 ? 5.384 1.000 -6.303 1.00 97.06 160 LYS A O 1
ATOM 1263 N N . THR A 1 161 ? 4.108 2.783 -5.849 1.00 94.56 161 THR A N 1
ATOM 1264 C CA . THR A 1 161 ? 5.130 3.594 -5.185 1.00 94.56 161 THR A CA 1
ATOM 1265 C C . THR A 1 161 ? 4.969 3.561 -3.666 1.00 94.56 161 THR A C 1
ATOM 1267 O O . THR A 1 161 ? 3.885 3.264 -3.154 1.00 94.56 161 THR A O 1
ATOM 1270 N N . GLY A 1 162 ? 6.036 3.878 -2.944 1.00 91.06 162 GLY A N 1
ATOM 1271 C CA . GLY A 1 162 ? 6.066 4.020 -1.494 1.00 91.06 162 GLY A CA 1
ATOM 1272 C C . GLY A 1 162 ? 6.970 5.180 -1.100 1.00 91.06 162 GLY A C 1
ATOM 1273 O O . GLY A 1 162 ? 7.923 5.516 -1.801 1.00 91.06 162 GLY A O 1
ATOM 1274 N N . THR A 1 163 ? 6.656 5.840 0.001 1.00 85.38 163 THR A N 1
ATOM 1275 C CA . THR A 1 163 ? 7.497 6.892 0.574 1.00 85.38 163 THR A CA 1
ATOM 1276 C C . THR A 1 163 ? 7.505 6.704 2.085 1.00 85.38 163 THR A C 1
ATOM 1278 O O . THR A 1 163 ? 6.612 6.057 2.639 1.00 85.38 163 THR A O 1
ATOM 1281 N N . SER A 1 164 ? 8.577 7.141 2.729 1.00 80.25 164 SER A N 1
ATOM 1282 C CA . SER A 1 164 ? 8.710 7.167 4.179 1.00 80.25 164 SER A CA 1
ATOM 1283 C C . SER A 1 164 ? 9.820 8.147 4.569 1.00 80.25 164 SER A C 1
ATOM 1285 O O . SER A 1 164 ? 10.401 8.833 3.730 1.00 80.25 164 SER A O 1
ATOM 1287 N N . ASP A 1 165 ? 10.144 8.197 5.856 1.00 78.94 165 ASP A N 1
ATOM 1288 C CA . ASP A 1 165 ? 11.354 8.838 6.373 1.00 78.94 165 ASP A CA 1
ATOM 1289 C C . ASP A 1 165 ? 12.659 8.149 5.914 1.00 78.94 165 ASP A C 1
ATOM 1291 O O . ASP A 1 165 ? 13.737 8.730 6.038 1.00 78.94 165 ASP A O 1
ATOM 1295 N N . GLU A 1 166 ? 12.581 6.931 5.366 1.00 80.56 166 GLU A N 1
ATOM 1296 C CA . GLU A 1 166 ? 13.734 6.152 4.886 1.00 80.56 166 GLU A CA 1
ATOM 1297 C C . GLU A 1 166 ? 14.049 6.405 3.406 1.00 80.56 166 GLU A C 1
ATOM 1299 O O . GLU A 1 166 ? 15.197 6.234 2.988 1.00 80.56 166 GLU A O 1
ATOM 1304 N N . GLY A 1 167 ? 13.079 6.915 2.644 1.00 86.88 167 GLY A N 1
ATOM 1305 C CA . GLY A 1 167 ? 13.253 7.331 1.259 1.00 86.88 167 GLY A CA 1
ATOM 1306 C C . GLY A 1 167 ? 12.047 7.000 0.390 1.00 86.88 167 GLY A C 1
ATOM 1307 O O . GLY A 1 167 ? 10.926 6.805 0.862 1.00 86.88 167 GLY A O 1
ATOM 1308 N N . TYR A 1 168 ? 12.290 6.945 -0.915 1.00 88.38 168 TYR A N 1
ATOM 1309 C CA . TYR A 1 168 ? 11.293 6.563 -1.902 1.00 88.38 168 TYR A CA 1
ATOM 1310 C C . TYR A 1 168 ? 11.545 5.189 -2.482 1.00 88.38 168 TYR A C 1
ATOM 1312 O O . TYR A 1 168 ? 12.662 4.853 -2.869 1.00 88.38 168 TYR A O 1
ATOM 1320 N N . SER A 1 169 ? 10.454 4.456 -2.636 1.00 92.81 169 SER A N 1
ATOM 1321 C CA . SER A 1 169 ? 10.436 3.125 -3.207 1.00 92.81 169 SER A CA 1
ATOM 1322 C C . SER A 1 169 ? 9.457 3.051 -4.374 1.00 92.81 169 SER A C 1
ATOM 1324 O O . SER A 1 169 ? 8.418 3.716 -4.383 1.00 92.81 169 SER A O 1
ATOM 1326 N N . ILE A 1 170 ? 9.753 2.201 -5.349 1.00 94.50 170 ILE A N 1
ATOM 1327 C CA . ILE A 1 170 ? 8.865 1.897 -6.469 1.00 94.50 170 ILE A CA 1
ATOM 1328 C C . ILE A 1 170 ? 8.987 0.425 -6.860 1.00 94.50 170 ILE A C 1
ATOM 1330 O O . ILE A 1 170 ? 10.082 -0.116 -6.996 1.00 94.50 170 ILE A O 1
ATOM 1334 N N . ALA A 1 171 ? 7.834 -0.207 -7.043 1.00 97.31 171 ALA A N 1
ATOM 1335 C CA . ALA A 1 171 ? 7.652 -1.478 -7.721 1.00 97.31 171 ALA A CA 1
ATOM 1336 C C . ALA A 1 171 ? 6.978 -1.185 -9.066 1.00 97.31 171 ALA A C 1
ATOM 1338 O O . ALA A 1 171 ? 5.813 -0.777 -9.103 1.00 97.31 171 ALA A O 1
ATOM 1339 N N . LEU A 1 172 ? 7.714 -1.360 -10.157 1.00 96.31 172 LEU A N 1
ATOM 1340 C CA . LEU A 1 172 ? 7.300 -1.030 -11.516 1.00 96.31 172 LEU A CA 1
ATOM 1341 C C . LEU A 1 172 ? 7.142 -2.299 -12.355 1.00 96.31 172 LEU A C 1
ATOM 1343 O O . LEU A 1 172 ? 7.893 -3.261 -12.195 1.00 96.31 172 LEU A O 1
ATOM 1347 N N . THR A 1 173 ? 6.168 -2.278 -13.257 1.00 97.62 173 THR A N 1
ATOM 1348 C CA . THR A 1 173 ? 5.960 -3.285 -14.303 1.00 97.62 173 THR A CA 1
ATOM 1349 C C . THR A 1 173 ? 5.901 -2.574 -15.645 1.00 97.62 173 THR A C 1
ATOM 1351 O O . THR A 1 173 ? 5.287 -1.512 -15.766 1.00 97.62 173 THR A O 1
ATOM 1354 N N . ASN A 1 174 ? 6.553 -3.162 -16.637 1.00 97.06 174 ASN A N 1
ATOM 1355 C CA . ASN A 1 174 ? 6.645 -2.642 -17.988 1.00 97.06 174 ASN A CA 1
ATOM 1356 C C . ASN A 1 174 ? 6.445 -3.790 -18.977 1.00 97.06 174 ASN A C 1
ATOM 1358 O O . ASN A 1 174 ? 7.080 -4.831 -18.821 1.00 97.06 174 ASN A O 1
ATOM 1362 N N . ASP A 1 175 ? 5.563 -3.617 -19.955 1.00 96.50 175 ASP A N 1
ATOM 1363 C CA . ASP A 1 175 ? 5.250 -4.624 -20.969 1.00 96.50 175 ASP A CA 1
ATOM 1364 C C . ASP A 1 175 ? 5.374 -4.013 -22.363 1.00 96.50 175 ASP A C 1
ATOM 1366 O O . ASP A 1 175 ? 4.644 -3.082 -22.716 1.00 96.50 175 ASP A O 1
ATOM 1370 N N . GLN A 1 176 ? 6.329 -4.524 -23.136 1.00 95.69 176 GLN A N 1
ATOM 1371 C CA . GLN A 1 176 ? 6.589 -4.107 -24.509 1.00 95.69 176 GLN A CA 1
ATOM 1372 C C . GLN A 1 176 ? 6.821 -5.346 -25.364 1.00 95.69 176 GLN A C 1
ATOM 1374 O O . GLN A 1 176 ? 7.651 -6.189 -25.030 1.00 95.69 176 GLN A O 1
ATOM 1379 N N . ASP A 1 177 ? 6.070 -5.463 -26.460 1.00 92.81 177 ASP A N 1
ATOM 1380 C CA . ASP A 1 177 ? 6.216 -6.536 -27.450 1.00 92.81 177 ASP A CA 1
ATOM 1381 C C . ASP A 1 177 ? 6.277 -7.949 -26.836 1.00 92.81 177 ASP A C 1
ATOM 1383 O O . ASP A 1 177 ? 7.096 -8.786 -27.214 1.00 92.81 177 ASP A O 1
ATOM 1387 N N . HIS A 1 178 ? 5.386 -8.220 -25.873 1.00 90.31 178 HIS A N 1
ATOM 1388 C CA . HIS A 1 178 ? 5.277 -9.485 -25.128 1.00 90.31 178 HIS A CA 1
ATOM 1389 C C . HIS A 1 178 ? 6.434 -9.791 -24.163 1.00 90.31 178 HIS A C 1
ATOM 1391 O O . HIS A 1 178 ? 6.459 -10.867 -23.555 1.00 90.31 178 HIS A O 1
ATOM 1397 N N . LEU A 1 179 ? 7.368 -8.858 -23.971 1.00 95.12 179 LEU A N 1
ATOM 1398 C CA . LEU A 1 179 ? 8.371 -8.913 -22.918 1.00 95.12 179 LEU A CA 1
ATOM 1399 C C . LEU A 1 179 ? 7.920 -8.052 -21.737 1.00 95.12 179 LEU A C 1
ATOM 1401 O O . LEU A 1 179 ? 7.947 -6.823 -21.794 1.00 95.12 179 LEU A O 1
ATOM 1405 N N . ARG A 1 180 ? 7.568 -8.714 -20.629 1.00 96.00 180 ARG A N 1
ATOM 1406 C CA . ARG A 1 180 ? 7.274 -8.038 -19.364 1.00 96.00 180 ARG A CA 1
ATOM 1407 C C . ARG A 1 180 ? 8.482 -8.034 -18.434 1.00 96.00 180 ARG A C 1
ATOM 1409 O O . ARG A 1 180 ? 8.948 -9.094 -18.011 1.00 96.00 180 ARG A O 1
ATOM 1416 N N . LEU A 1 181 ? 8.939 -6.842 -18.066 1.00 95.50 181 LEU A N 1
ATOM 1417 C CA . LEU A 1 181 ? 9.991 -6.611 -17.080 1.00 95.50 181 LEU A CA 1
ATOM 1418 C C . LEU A 1 181 ? 9.410 -5.987 -15.812 1.00 95.50 181 LEU A C 1
ATOM 1420 O O . LEU A 1 181 ? 8.523 -5.138 -15.862 1.00 95.50 181 LEU A O 1
ATOM 1424 N N . ASN A 1 182 ? 9.948 -6.400 -14.665 1.00 95.69 182 ASN A N 1
ATOM 1425 C CA . ASN A 1 182 ? 9.593 -5.846 -13.364 1.00 95.69 182 ASN A CA 1
ATOM 1426 C C . ASN A 1 182 ? 10.841 -5.255 -12.713 1.00 95.69 182 ASN A C 1
ATOM 1428 O O . ASN A 1 182 ? 11.897 -5.890 -12.719 1.00 95.69 182 ASN A O 1
ATOM 1432 N N . ALA A 1 183 ? 10.708 -4.077 -12.114 1.00 95.12 183 ALA A N 1
ATOM 1433 C CA . ALA A 1 183 ? 11.781 -3.416 -11.386 1.00 95.12 183 ALA A CA 1
ATOM 1434 C C . ALA A 1 183 ? 11.318 -3.075 -9.971 1.00 95.12 183 ALA A C 1
ATOM 1436 O O . ALA A 1 183 ? 10.207 -2.590 -9.773 1.00 95.12 183 ALA A O 1
ATOM 1437 N N . THR A 1 184 ? 12.179 -3.316 -8.983 1.00 97.25 184 THR A N 1
ATOM 1438 C CA . THR A 1 184 ? 11.961 -2.849 -7.612 1.00 97.25 184 THR A CA 1
ATOM 1439 C C . THR A 1 184 ? 13.156 -2.030 -7.165 1.00 97.25 184 THR A C 1
ATOM 1441 O O . THR A 1 184 ? 14.279 -2.533 -7.144 1.00 97.25 184 THR A O 1
ATOM 1444 N N . ILE A 1 185 ? 12.899 -0.790 -6.768 1.00 94.62 185 ILE A N 1
ATOM 1445 C CA . ILE A 1 185 ? 13.884 0.122 -6.190 1.00 94.62 185 ILE A CA 1
ATOM 1446 C C . ILE A 1 185 ? 13.359 0.520 -4.813 1.00 94.62 185 ILE A C 1
ATOM 1448 O O . ILE A 1 185 ? 12.191 0.890 -4.696 1.00 94.62 185 ILE A O 1
ATOM 1452 N N . LEU A 1 186 ? 14.199 0.419 -3.783 1.00 93.50 186 LEU A N 1
ATOM 1453 C CA . LEU A 1 186 ? 13.838 0.751 -2.405 1.00 93.50 186 LEU A CA 1
ATOM 1454 C C . LEU A 1 186 ? 14.714 1.893 -1.876 1.00 93.50 186 LEU A C 1
ATOM 1456 O O . LEU A 1 186 ? 15.893 1.975 -2.216 1.00 93.50 186 LEU A O 1
ATOM 1460 N N . ASP A 1 187 ? 14.121 2.741 -1.040 1.00 89.62 187 ASP A N 1
ATOM 1461 C CA . ASP A 1 187 ? 14.789 3.729 -0.179 1.00 89.62 187 ASP A CA 1
ATOM 1462 C C . ASP A 1 187 ? 15.759 4.696 -0.886 1.00 89.62 187 ASP A C 1
ATOM 1464 O O . ASP A 1 187 ? 16.827 5.041 -0.372 1.00 89.62 187 ASP A O 1
ATOM 1468 N N . VAL A 1 188 ? 15.369 5.194 -2.065 1.00 88.56 188 VAL A N 1
ATOM 1469 C CA . VAL A 1 188 ? 16.082 6.282 -2.755 1.00 88.56 188 VAL A CA 1
ATOM 1470 C C . VAL A 1 188 ? 15.988 7.561 -1.919 1.00 88.56 188 VAL A C 1
ATOM 1472 O O . VAL A 1 188 ? 14.897 7.988 -1.534 1.00 88.56 188 VAL A O 1
ATOM 1475 N N . LYS A 1 189 ? 17.133 8.194 -1.648 1.00 86.19 189 LYS A N 1
ATOM 1476 C CA . LYS A 1 189 ? 17.272 9.413 -0.829 1.00 86.19 189 LYS A CA 1
ATOM 1477 C C . LYS A 1 189 ? 17.677 10.620 -1.697 1.00 86.19 189 LYS A C 1
ATOM 1479 O O . LYS A 1 189 ? 18.289 10.399 -2.738 1.00 86.19 189 LYS A O 1
ATOM 1484 N N . PRO A 1 190 ? 17.417 11.875 -1.269 1.00 65.81 190 PRO A N 1
ATOM 1485 C CA . PRO A 1 190 ? 16.801 12.293 -0.009 1.00 65.81 190 PRO A CA 1
ATOM 1486 C C . PRO A 1 190 ? 15.309 12.626 -0.186 1.00 65.81 190 PRO A C 1
ATOM 1488 O O . PRO A 1 190 ? 14.947 13.756 -0.495 1.00 65.81 190 PRO A O 1
ATOM 1491 N N . TYR A 1 191 ? 14.421 11.665 0.073 1.00 69.81 191 TYR A N 1
ATOM 1492 C CA . TYR A 1 191 ? 12.972 11.903 0.093 1.00 69.81 191 TYR A CA 1
ATOM 1493 C C . TYR A 1 191 ? 12.388 11.598 1.485 1.00 69.81 191 TYR A C 1
ATOM 1495 O O . TYR A 1 191 ? 11.657 10.624 1.617 1.00 69.81 191 TYR A O 1
ATOM 1503 N N . PRO A 1 192 ? 12.717 12.381 2.537 1.00 62.91 192 PRO A N 1
ATOM 1504 C CA . PRO A 1 192 ? 12.424 12.024 3.931 1.00 62.91 192 PRO A CA 1
ATOM 1505 C C . PRO A 1 192 ? 10.975 12.306 4.377 1.00 62.91 192 PRO A C 1
ATOM 1507 O O . PRO A 1 192 ? 10.709 12.390 5.575 1.00 62.91 192 PRO A O 1
ATOM 1510 N N . SER A 1 193 ? 10.029 12.534 3.459 1.00 64.12 193 SER A N 1
ATOM 1511 C CA . SER A 1 193 ? 8.637 12.813 3.835 1.00 64.12 193 SER A CA 1
ATOM 1512 C C . SER A 1 193 ? 7.633 12.348 2.789 1.00 64.12 193 SER A C 1
ATOM 1514 O O . SER A 1 193 ? 7.909 12.353 1.593 1.00 64.12 193 SER A O 1
ATOM 1516 N N . GLU A 1 194 ? 6.412 12.047 3.237 1.00 63.38 194 GLU A N 1
ATOM 1517 C CA . GLU A 1 194 ? 5.292 11.674 2.367 1.00 63.38 194 GLU A CA 1
ATOM 1518 C C . GLU A 1 194 ? 4.946 12.726 1.310 1.00 63.38 194 GLU A C 1
ATOM 1520 O O . GLU A 1 194 ? 4.362 12.386 0.286 1.00 63.38 194 GLU A O 1
ATOM 1525 N N . GLN A 1 195 ? 5.287 13.999 1.528 1.00 63.91 195 GLN A N 1
ATOM 1526 C CA . GLN A 1 195 ? 5.049 15.047 0.533 1.00 63.91 195 GLN A CA 1
ATOM 1527 C C . GLN A 1 195 ? 5.959 14.874 -0.686 1.00 63.91 195 GLN A C 1
ATOM 1529 O O . GLN A 1 195 ? 5.585 15.260 -1.790 1.00 63.91 195 GLN A O 1
ATOM 1534 N N . ALA A 1 196 ? 7.107 14.211 -0.524 1.00 61.69 196 ALA A N 1
ATOM 1535 C CA . ALA A 1 196 ? 8.075 13.995 -1.588 1.00 61.69 196 ALA A CA 1
ATOM 1536 C C . ALA A 1 196 ? 7.543 13.169 -2.766 1.00 61.69 196 ALA A C 1
ATOM 1538 O O . ALA A 1 196 ? 8.182 13.148 -3.811 1.00 61.69 196 ALA A O 1
ATOM 1539 N N . LYS A 1 197 ? 6.403 12.479 -2.647 1.00 64.25 197 LYS A N 1
ATOM 1540 C CA . LYS A 1 197 ? 5.762 11.806 -3.792 1.00 64.25 197 LYS A CA 1
ATOM 1541 C C . LYS A 1 197 ? 4.998 12.750 -4.72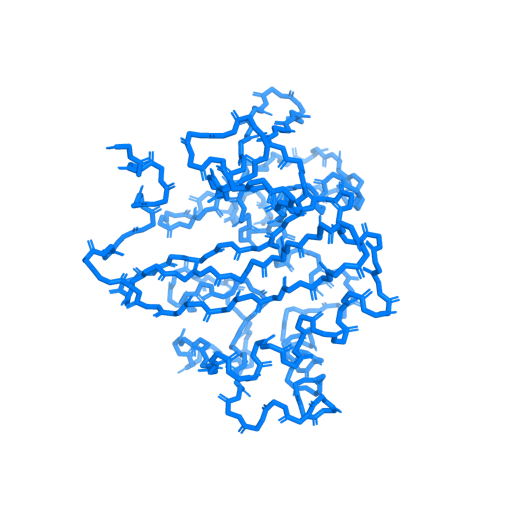5 1.00 64.25 197 LYS A C 1
ATOM 1543 O O . LYS A 1 197 ? 4.722 12.354 -5.846 1.00 64.25 197 LYS A O 1
ATOM 1548 N N . HIS A 1 198 ? 4.694 13.970 -4.278 1.00 62.22 198 HIS A N 1
ATOM 1549 C CA . HIS A 1 198 ? 3.951 14.981 -5.043 1.00 62.22 198 HIS A CA 1
ATOM 1550 C C . HIS A 1 198 ? 4.826 16.147 -5.528 1.00 62.22 198 HIS A C 1
ATOM 1552 O O . HIS A 1 198 ? 4.379 16.945 -6.337 1.00 62.22 198 HIS A O 1
ATOM 1558 N N . VAL A 1 199 ? 6.062 16.256 -5.029 1.00 53.91 199 VAL A N 1
ATOM 1559 C CA . VAL A 1 199 ? 7.015 17.337 -5.366 1.00 53.91 199 VAL A CA 1
ATOM 1560 C C . VAL A 1 199 ? 8.102 16.833 -6.332 1.00 53.91 199 VAL A C 1
ATOM 1562 O O . VAL A 1 199 ? 9.167 17.420 -6.463 1.00 53.91 199 VAL A O 1
ATOM 1565 N N . ARG A 1 200 ? 7.870 15.689 -6.986 1.00 54.34 200 ARG A N 1
ATOM 1566 C CA . ARG A 1 200 ? 8.759 15.160 -8.028 1.00 54.34 200 ARG A CA 1
ATOM 1567 C C . ARG A 1 200 ? 8.412 15.848 -9.336 1.00 54.34 200 ARG A C 1
ATOM 1569 O O . ARG A 1 200 ? 7.546 15.379 -10.065 1.00 54.34 200 ARG A O 1
ATOM 1576 N N . SER A 1 201 ? 9.042 16.988 -9.552 1.00 43.78 201 SER A N 1
ATOM 1577 C CA . SER A 1 201 ? 9.033 17.750 -10.796 1.00 43.78 201 SER A CA 1
ATOM 1578 C C . SER A 1 201 ? 10.375 18.441 -10.926 1.00 43.78 201 SER A C 1
ATOM 1580 O O . SER A 1 201 ? 10.726 19.135 -9.941 1.00 43.78 201 SER A O 1
#

Sequence (201 aa):
IKITADYENMSTLPNLSTVKLKKGQIYTIDEIMKQVSLASSNPATLILGEKIDGSTSKFTDRMNKKAKELGMNHTHFTNPSGASNDLLKPYKPKKYKDEAKTKTTSQDISLLIHSLLKKHPEIINYTKLTHGKQYNQDFETTNLSLKGEPEEYLGTDGLKTGTSDEGYSIALTNDQDHLRLNATILDVKPYPSEQAKHVRS

Foldseek 3Di:
DADAPVLQVLQPQPQFQADHDDHGDDDDLVRLLLSCQARLHPSSQQVVLCVVQVHFQRSQVVVVVVLVVLVQVFWHDQTRRFAFLVSSVPRGGPVSNVPTGITGDFVSVVSVVVVCCVVPVVLLVRFLFAWDDDDPDITGGLDQCHPPHPNPDAQWSDDDKDQALQAIWGWTWGADPNDIDIGIDPRDDDRRGPCSSVPPD

InterPro domains:
  IPR000871 Beta-lactamase, class-A [PTHR35333] (14-119)
  IPR001967 Peptidase S11, D-alanyl-D-alanine carboxypeptidase A, N-terminal [PF00768] (2-189)
  IPR012338 Beta-lactamase/transpeptidase-like [G3DSA:3.40.710.10] (1-200)
  IPR012338 Beta-lactamase/transpeptidase-like [SSF56601] (2-198)
  IPR018044 Peptidase S11, D-alanyl-D-alanine carboxypeptidase A [PR00725] (32-49)
  IPR018044 Peptidase S11, D-alanyl-D-alanine carboxypeptidase A [PR00725] (59-72)

Organism: NCBI:txid1403945